Protein AF-A0A942IBP5-F1 (afdb_monomer_lite)

InterPro domains:
  IPR018727 Protein of unknown function DUF2267 [PF10025] (102-218)
  IPR038282 DUF2267 superfamily [G3DSA:1.10.490.110] (88-220)
  IPR046342 CBS domain superfamily [G3DSA:3.10.580.10] (1-79)
  IPR046342 CBS domain superfamily [SSF54631] (1-44)

Secondary structure (DSSP, 8-state):
-PPPPP-B-TT--HHHHHHHHHHHT-SEEEBSSSS-EEEHHHHHHTT-S-HHHHHHHHHHHHHSPPTT--TT-SS------HHHHHHHHHHHHHHHHHHHHHHHHHHHHHH---HHHHHHHHHHHHHHHHHHS-HHHHHHHHHHS-HHHHHHHTTS-S---TT--HHHHHHHHHHHHT--HHHHHHHHHHHHHHHHHHS-HHHHHHHHHHS-HHHHTTS----

pLDDT: mean 87.75, std 12.39, range [36.41, 98.12]

Foldseek 3Di:
DDPDAAAAAPPDDPVVVLCSLLVVLDAWHAHDPRPDIHGLVCCVVVVVDDPVSNVSSVVSNVPDDPPQAPPPRPDRPNPCDPVNVVVVVVVVVVVLVVQVVVLLVLLCVLLVDDSVLSVVLLLLLLLLLLCLFALVLNVLLLVLHRPVSSVSNVPSNPHNDPVRDLQNSLVCSCVVNVDDSVSSNSSLLSSQASSCVSGDVVSLVVSLVSDDPRVVVSHDDDD

Organism: NCBI:txid2831468

Structure (mmCIF, N/CA/C/O backbone):
data_AF-A0A942IBP5-F1
#
_entry.id   AF-A0A942IBP5-F1
#
loop_
_atom_site.group_PDB
_atom_site.id
_atom_site.type_symbol
_atom_site.label_atom_id
_atom_site.label_alt_id
_atom_site.label_comp_id
_atom_site.label_asym_id
_atom_site.label_entity_id
_atom_site.label_seq_id
_atom_site.pdbx_PDB_ins_code
_atom_site.Cartn_x
_atom_site.Cartn_y
_atom_site.Cartn_z
_atom_site.occupancy
_atom_site.B_iso_or_equiv
_atom_site.auth_seq_id
_atom_site.auth_comp_id
_atom_site.auth_asym_id
_atom_site.auth_atom_id
_atom_site.pdbx_PDB_model_num
ATOM 1 N N . MET A 1 1 ? 23.306 8.202 -32.269 1.00 36.41 1 MET A N 1
ATOM 2 C CA . MET A 1 1 ? 22.225 7.950 -33.244 1.00 36.41 1 MET A CA 1
ATOM 3 C C . MET A 1 1 ? 21.617 6.616 -32.861 1.00 36.41 1 MET A C 1
ATOM 5 O O . MET A 1 1 ? 22.388 5.752 -32.470 1.00 36.41 1 MET A O 1
ATOM 9 N N . SER A 1 2 ? 20.292 6.473 -32.820 1.00 47.47 2 SER A N 1
ATOM 10 C CA . SER A 1 2 ? 19.696 5.161 -32.535 1.00 47.47 2 SER A CA 1
ATOM 11 C C . SER A 1 2 ? 19.988 4.249 -33.723 1.00 47.47 2 SER A C 1
ATOM 13 O O . SER A 1 2 ? 19.681 4.640 -34.847 1.00 47.47 2 SER A O 1
ATOM 15 N N . GLU A 1 3 ? 20.629 3.108 -33.484 1.00 62.91 3 GLU A N 1
ATOM 16 C CA . GLU A 1 3 ? 20.816 2.077 -34.508 1.00 62.91 3 GLU A CA 1
ATOM 17 C C . GLU A 1 3 ? 19.454 1.622 -35.045 1.00 62.91 3 GLU A C 1
ATOM 19 O O . GLU A 1 3 ? 18.446 1.641 -34.328 1.00 62.91 3 GLU A O 1
ATOM 24 N N . GLU A 1 4 ? 19.419 1.275 -36.329 1.00 74.69 4 GLU A N 1
ATOM 25 C CA . GLU A 1 4 ? 18.227 0.762 -36.994 1.00 74.69 4 GLU A CA 1
ATOM 26 C C . GLU A 1 4 ? 17.794 -0.548 -36.319 1.00 74.69 4 GLU A C 1
ATOM 28 O O . GLU A 1 4 ? 18.605 -1.443 -36.081 1.00 74.69 4 GLU A O 1
ATOM 33 N N . VAL A 1 5 ? 16.521 -0.637 -35.928 1.00 81.75 5 VAL A N 1
ATOM 34 C CA . VAL A 1 5 ? 16.009 -1.799 -35.193 1.00 81.75 5 VAL A CA 1
ATOM 35 C C . VAL A 1 5 ? 15.803 -2.949 -36.173 1.00 81.75 5 VAL A C 1
ATOM 37 O O . VAL A 1 5 ? 14.966 -2.854 -37.068 1.00 81.75 5 VAL A O 1
ATOM 40 N N . VAL A 1 6 ? 16.521 -4.054 -35.965 1.00 88.44 6 VAL A N 1
ATOM 41 C CA . VAL A 1 6 ? 16.294 -5.308 -36.697 1.00 88.44 6 VAL A CA 1
ATOM 42 C C . VAL A 1 6 ? 14.900 -5.836 -36.350 1.00 88.44 6 VAL A C 1
ATOM 44 O O . VAL A 1 6 ? 14.577 -6.025 -35.177 1.00 88.44 6 VAL A O 1
ATOM 47 N N . THR A 1 7 ? 14.065 -6.046 -37.364 1.00 90.31 7 THR A N 1
ATOM 48 C CA . THR A 1 7 ? 12.678 -6.524 -37.242 1.00 90.31 7 THR A CA 1
ATOM 49 C C . THR A 1 7 ? 12.476 -7.754 -38.124 1.00 90.31 7 THR A C 1
ATOM 51 O O . THR A 1 7 ? 13.261 -7.989 -39.041 1.00 90.31 7 THR A O 1
ATOM 54 N N . SER A 1 8 ? 11.433 -8.537 -37.848 1.00 90.19 8 SER A N 1
ATOM 55 C CA . SER A 1 8 ? 11.006 -9.651 -38.704 1.00 90.19 8 SER A CA 1
ATOM 56 C C . SER A 1 8 ? 9.515 -9.544 -39.024 1.00 90.19 8 SER A C 1
ATOM 58 O O . SER A 1 8 ? 8.756 -8.985 -38.238 1.00 90.19 8 SER A O 1
ATOM 60 N N . GLU A 1 9 ? 9.067 -10.065 -40.161 1.00 88.75 9 GLU A N 1
ATOM 61 C CA . GLU A 1 9 ? 7.638 -10.109 -40.489 1.00 88.75 9 GLU A CA 1
ATOM 62 C C . GLU A 1 9 ? 6.907 -11.138 -39.611 1.00 88.75 9 GLU A C 1
ATOM 64 O O . GLU A 1 9 ? 7.477 -12.157 -39.228 1.00 88.75 9 GLU A O 1
ATOM 69 N N . ILE A 1 10 ? 5.622 -10.917 -39.311 1.00 85.38 10 ILE A N 1
ATOM 70 C CA . ILE A 1 10 ? 4.817 -11.895 -38.542 1.00 85.38 10 ILE A CA 1
ATOM 71 C C . ILE A 1 10 ? 4.731 -13.250 -39.264 1.00 85.38 10 ILE A C 1
ATOM 73 O O . ILE A 1 10 ? 4.604 -14.288 -38.623 1.00 85.38 10 ILE A O 1
ATOM 77 N N . SER A 1 11 ? 4.801 -13.244 -40.596 1.00 86.56 11 SER A N 1
ATOM 78 C CA . SER A 1 11 ? 4.798 -14.453 -41.422 1.00 86.56 11 SER A CA 1
ATOM 79 C C . SER A 1 11 ? 6.168 -15.122 -41.556 1.00 86.56 11 SER A C 1
ATOM 81 O O . SER A 1 11 ? 6.276 -16.083 -42.315 1.00 86.56 11 SER A O 1
ATOM 83 N N . ALA A 1 12 ? 7.212 -14.592 -40.913 1.00 86.94 12 ALA A N 1
ATOM 84 C CA . ALA A 1 12 ? 8.543 -15.172 -40.988 1.00 86.94 12 ALA A CA 1
ATOM 85 C C . ALA A 1 12 ? 8.574 -16.549 -40.323 1.00 86.94 12 ALA A C 1
ATOM 87 O O . ALA A 1 12 ? 7.951 -16.770 -39.281 1.00 86.94 12 ALA A O 1
ATOM 88 N N . ASP A 1 13 ? 9.315 -17.469 -40.930 1.00 89.44 13 ASP A N 1
ATOM 89 C CA . ASP A 1 13 ? 9.568 -18.764 -40.315 1.00 89.44 13 ASP A CA 1
ATOM 90 C C . ASP A 1 13 ? 10.613 -18.650 -39.190 1.00 89.44 13 ASP A C 1
ATOM 92 O O . ASP A 1 13 ? 11.291 -17.632 -39.004 1.00 89.44 13 ASP A O 1
ATOM 96 N N . LEU A 1 14 ? 10.717 -19.712 -38.391 1.00 87.44 14 LEU A N 1
ATOM 97 C CA . LEU A 1 14 ? 11.624 -19.739 -37.249 1.00 87.44 14 LEU A CA 1
ATOM 98 C C . LEU A 1 14 ? 13.102 -19.673 -37.678 1.00 87.44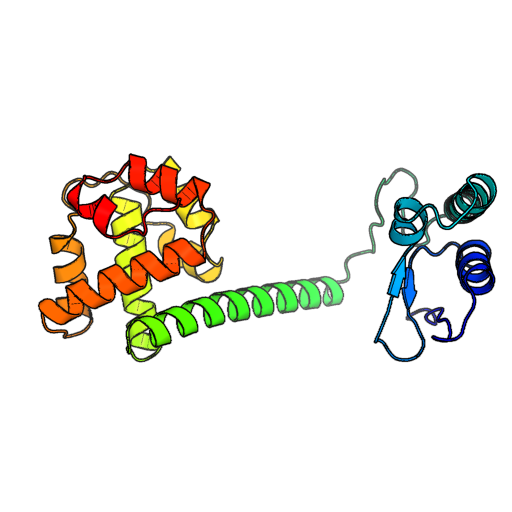 14 LEU A C 1
ATOM 100 O O . LEU A 1 14 ? 13.903 -19.048 -36.983 1.00 87.44 14 LEU A O 1
ATOM 104 N N . ASP A 1 15 ? 13.461 -20.250 -38.827 1.00 89.00 15 ASP A N 1
ATOM 105 C CA . ASP A 1 15 ? 14.837 -20.253 -39.337 1.00 89.00 15 ASP A CA 1
ATOM 106 C C . ASP A 1 15 ? 15.290 -18.845 -39.747 1.00 89.00 15 ASP A C 1
ATOM 108 O O . ASP A 1 15 ? 16.427 -18.452 -39.484 1.00 89.00 15 ASP A O 1
ATOM 112 N N . GLN A 1 16 ? 14.390 -18.040 -40.314 1.00 89.75 16 GLN A N 1
ATOM 113 C CA . GLN A 1 16 ? 14.618 -16.628 -40.622 1.00 89.75 16 GLN A CA 1
ATOM 114 C C . GLN A 1 16 ? 14.873 -15.821 -39.347 1.00 89.75 16 GLN A C 1
ATOM 116 O O . GLN A 1 16 ? 15.812 -15.025 -39.291 1.00 89.75 16 GLN A O 1
ATOM 121 N N . VAL A 1 17 ? 14.084 -16.055 -38.294 1.00 90.25 17 VAL A N 1
ATOM 122 C CA . VAL A 1 17 ? 14.271 -15.392 -36.993 1.00 90.25 17 VAL A CA 1
ATOM 123 C C . VAL A 1 17 ? 15.609 -15.795 -36.362 1.00 90.25 17 VAL A C 1
ATOM 125 O O . VAL A 1 17 ? 16.348 -14.934 -35.881 1.00 90.25 17 VAL A O 1
ATOM 128 N N . VAL A 1 18 ? 15.963 -17.080 -36.407 1.00 90.56 18 VAL A N 1
ATOM 129 C CA . VAL A 1 18 ? 17.262 -17.589 -35.938 1.00 90.56 18 VAL A CA 1
ATOM 130 C C . VAL A 1 18 ? 18.419 -16.978 -36.722 1.00 90.56 18 VAL A C 1
ATOM 132 O O . VAL A 1 18 ? 19.399 -16.541 -36.115 1.00 90.56 18 VAL A O 1
ATOM 135 N N . GLY A 1 19 ? 18.299 -16.902 -38.048 1.00 90.50 19 GLY A N 1
ATOM 136 C CA . GLY A 1 19 ? 19.298 -16.292 -38.919 1.00 90.50 19 GLY A CA 1
ATOM 137 C C . GLY A 1 19 ? 19.563 -14.836 -38.545 1.00 90.50 19 GLY A C 1
ATOM 138 O O . GLY A 1 19 ? 20.719 -14.441 -38.403 1.00 90.50 19 GLY A O 1
ATOM 139 N N . LEU A 1 20 ? 18.510 -14.061 -38.265 1.00 91.38 20 LEU A N 1
ATOM 140 C CA . LEU A 1 20 ? 18.639 -12.688 -37.768 1.00 91.38 20 LEU A CA 1
ATOM 141 C C . LEU A 1 20 ? 19.344 -12.625 -36.401 1.00 91.38 20 LEU A C 1
ATOM 143 O O . LEU A 1 20 ? 20.194 -11.758 -36.193 1.00 91.38 20 LEU A O 1
ATOM 147 N N . MET A 1 21 ? 19.039 -13.544 -35.474 1.00 90.88 21 MET A N 1
ATOM 148 C CA . MET A 1 21 ? 19.709 -13.604 -34.164 1.00 90.88 21 MET A CA 1
ATOM 149 C C . MET A 1 21 ? 21.204 -13.915 -34.287 1.00 90.88 21 MET A C 1
ATOM 151 O O . MET A 1 21 ? 22.006 -13.316 -33.571 1.00 90.88 21 MET A O 1
ATOM 155 N N . GLN A 1 22 ? 21.578 -14.821 -35.192 1.00 88.38 22 GLN A N 1
ATOM 156 C CA . GLN A 1 22 ? 22.971 -15.190 -35.447 1.00 88.38 22 GLN A CA 1
ATOM 157 C C . GLN A 1 22 ? 23.725 -14.076 -36.177 1.00 88.38 22 GLN A C 1
ATOM 159 O O . GLN A 1 22 ? 24.801 -13.681 -35.746 1.00 88.38 22 GLN A O 1
ATOM 164 N N . GLN A 1 23 ? 23.148 -13.528 -37.247 1.00 88.25 23 GLN A N 1
ATOM 165 C CA . GLN A 1 23 ? 23.795 -12.510 -38.074 1.00 88.25 23 GLN A CA 1
ATOM 166 C C . GLN A 1 23 ? 24.042 -11.205 -37.310 1.00 88.25 23 GLN A C 1
ATOM 168 O O . GLN A 1 23 ? 25.071 -10.561 -37.507 1.00 88.25 23 GLN A O 1
ATOM 173 N N . HIS A 1 24 ? 23.100 -10.805 -36.453 1.00 85.81 24 HIS A N 1
ATOM 174 C CA . HIS A 1 24 ? 23.168 -9.532 -35.736 1.00 85.81 24 HIS A CA 1
ATOM 175 C C . HIS A 1 24 ? 23.568 -9.674 -34.261 1.00 85.81 24 HIS A C 1
ATOM 177 O O . HIS A 1 24 ? 23.689 -8.662 -33.573 1.00 85.81 24 HIS A O 1
ATOM 183 N N . GLY A 1 25 ? 23.754 -10.896 -33.748 1.00 83.88 25 GLY A N 1
ATOM 184 C CA . GLY A 1 25 ? 24.099 -11.129 -32.341 1.00 83.88 25 GLY A CA 1
ATOM 185 C C . GLY A 1 25 ? 23.029 -10.628 -31.360 1.00 83.88 25 GLY A C 1
ATOM 186 O O . GLY A 1 25 ? 23.345 -10.165 -30.264 1.00 83.88 25 GLY A O 1
ATOM 187 N N . ILE A 1 26 ? 21.750 -10.682 -31.744 1.00 86.25 26 ILE A N 1
ATOM 188 C CA . ILE A 1 26 ? 20.622 -10.142 -30.968 1.00 86.25 26 ILE A CA 1
ATOM 189 C C . ILE A 1 26 ? 19.793 -11.248 -30.307 1.00 86.25 26 ILE A C 1
ATOM 191 O O . ILE A 1 26 ? 19.713 -12.370 -30.793 1.00 86.25 26 ILE A O 1
ATOM 195 N N . ARG A 1 27 ? 19.148 -10.919 -29.179 1.00 88.19 27 ARG A N 1
ATOM 196 C CA . ARG A 1 27 ? 18.291 -11.846 -28.403 1.00 88.19 27 ARG A CA 1
ATOM 197 C C . ARG A 1 27 ? 16.797 -11.584 -28.526 1.00 88.19 27 ARG A C 1
ATOM 199 O O . ARG A 1 27 ? 16.007 -12.316 -27.942 1.00 88.19 27 ARG A O 1
ATOM 206 N N . ARG A 1 28 ? 16.416 -10.478 -29.159 1.00 90.06 28 ARG A N 1
ATOM 207 C CA . ARG A 1 28 ? 15.053 -9.946 -29.148 1.00 90.06 28 ARG A CA 1
ATOM 208 C C . ARG A 1 28 ? 14.753 -9.359 -30.512 1.00 90.06 28 ARG A C 1
ATOM 210 O O . ARG A 1 28 ? 15.394 -8.382 -30.889 1.00 90.06 28 ARG A O 1
ATOM 217 N N . ILE A 1 29 ? 13.796 -9.953 -31.214 1.00 91.19 29 ILE A N 1
ATOM 218 C CA . ILE A 1 29 ? 13.389 -9.515 -32.547 1.00 91.19 29 ILE A CA 1
ATOM 219 C C . ILE A 1 29 ? 11.923 -9.079 -32.477 1.00 91.19 29 ILE A C 1
ATOM 221 O O . ILE A 1 29 ? 11.043 -9.924 -32.286 1.00 91.19 29 ILE A O 1
ATOM 225 N N . PRO A 1 30 ? 11.636 -7.768 -32.559 1.00 90.75 30 PRO A N 1
ATOM 226 C CA . PRO A 1 30 ? 10.271 -7.290 -32.716 1.00 90.75 30 PRO A CA 1
ATOM 227 C C . PRO A 1 30 ? 9.700 -7.730 -34.065 1.00 90.75 30 PRO A C 1
ATOM 229 O O . PRO A 1 30 ? 10.383 -7.667 -35.091 1.00 90.75 30 PRO A O 1
ATOM 232 N N . LEU A 1 31 ? 8.430 -8.130 -34.061 1.00 88.88 31 LEU A N 1
ATOM 233 C CA . LEU A 1 31 ? 7.705 -8.418 -35.293 1.00 88.88 31 LEU A CA 1
ATOM 234 C C . LEU A 1 31 ? 7.158 -7.122 -35.923 1.00 88.88 31 LEU A C 1
ATOM 236 O O . LEU A 1 31 ? 6.915 -6.132 -35.226 1.00 88.88 31 LEU A O 1
ATOM 240 N N . SER A 1 32 ? 7.004 -7.102 -37.248 1.00 78.81 32 SER A N 1
ATOM 241 C CA . SER A 1 32 ? 6.568 -5.953 -38.050 1.00 78.81 32 SER A CA 1
ATOM 242 C C . SER A 1 32 ? 5.202 -5.435 -37.574 1.00 78.81 32 SER A C 1
ATOM 244 O O . SER A 1 32 ? 4.184 -6.119 -37.704 1.00 78.81 32 SER A O 1
ATOM 246 N N . ARG A 1 33 ? 5.190 -4.190 -37.066 1.00 65.19 33 ARG A N 1
ATOM 247 C CA . ARG A 1 33 ? 4.176 -3.583 -36.169 1.00 65.19 33 ARG A CA 1
ATOM 248 C C . ARG A 1 33 ? 4.250 -4.204 -34.765 1.00 65.19 33 ARG A C 1
ATOM 250 O O . ARG A 1 33 ? 4.149 -5.416 -34.661 1.00 65.19 33 ARG A O 1
ATOM 257 N N . PRO A 1 34 ? 4.412 -3.416 -33.680 1.00 56.75 34 PRO A N 1
ATOM 258 C CA . PRO A 1 34 ? 4.773 -3.921 -32.350 1.00 56.75 34 PRO A CA 1
ATOM 259 C C . PRO A 1 34 ? 3.598 -4.640 -31.670 1.00 56.75 34 PRO A C 1
ATOM 261 O O . PRO A 1 34 ? 3.012 -4.141 -30.714 1.00 56.75 34 PRO A O 1
ATOM 264 N N . VAL A 1 35 ? 3.237 -5.806 -32.193 1.00 63.47 35 VAL A N 1
ATOM 265 C CA . VAL A 1 35 ? 2.187 -6.684 -31.671 1.00 63.47 35 VAL A CA 1
ATOM 266 C C . VAL A 1 35 ? 2.773 -8.002 -31.151 1.00 63.47 35 VAL A C 1
ATOM 268 O O . VAL A 1 35 ? 2.043 -8.793 -30.567 1.00 63.47 35 VAL A O 1
ATOM 271 N N . GLY A 1 36 ? 4.086 -8.225 -31.307 1.00 78.50 36 GLY A N 1
ATOM 272 C CA . GLY A 1 36 ? 4.779 -9.421 -30.828 1.00 78.50 36 GLY A CA 1
ATOM 273 C C . GLY A 1 36 ? 6.299 -9.253 -30.756 1.00 78.50 36 GLY A C 1
ATOM 274 O O . GLY A 1 36 ? 6.884 -8.397 -31.426 1.00 78.50 36 GLY A O 1
ATOM 275 N N . LEU A 1 37 ? 6.928 -10.072 -29.914 1.00 89.69 37 LEU A N 1
ATOM 276 C CA . LEU A 1 37 ? 8.370 -10.129 -29.695 1.00 89.69 37 LEU A CA 1
ATOM 277 C C . LEU A 1 37 ? 8.781 -11.598 -29.646 1.00 89.69 37 LEU A C 1
ATOM 279 O O . LEU A 1 37 ? 8.200 -12.345 -28.867 1.00 89.69 37 LEU A O 1
ATOM 283 N N . VAL A 1 38 ? 9.788 -11.987 -30.426 1.00 88.88 38 VAL A N 1
ATOM 284 C CA . VAL A 1 38 ? 10.435 -13.294 -30.258 1.00 88.88 38 VAL A CA 1
ATOM 285 C C . VAL A 1 38 ? 11.716 -13.092 -29.468 1.00 88.88 38 VAL A C 1
ATOM 287 O O . VAL A 1 38 ? 12.566 -12.275 -29.855 1.00 88.88 38 VAL A O 1
ATOM 290 N N . THR A 1 39 ? 11.860 -13.810 -28.355 1.00 90.44 39 THR A N 1
ATOM 291 C CA . THR A 1 39 ? 13.088 -13.789 -27.564 1.00 90.44 39 THR A CA 1
ATOM 292 C C . THR A 1 39 ? 13.826 -15.113 -27.645 1.00 90.44 39 THR A C 1
ATOM 294 O O . THR A 1 39 ? 13.229 -16.172 -27.789 1.00 90.44 39 THR A O 1
ATOM 297 N N . PHE A 1 40 ? 15.151 -15.053 -27.536 1.00 89.75 40 PHE A N 1
ATOM 298 C CA . PHE A 1 40 ? 15.974 -16.255 -27.422 1.00 89.75 40 PHE A CA 1
ATOM 299 C C . PHE A 1 40 ? 15.538 -17.135 -26.240 1.00 89.75 40 PHE A C 1
ATOM 301 O O . PHE A 1 40 ? 15.556 -18.355 -26.359 1.00 89.75 40 PHE A O 1
ATOM 308 N N . ASP A 1 41 ? 15.120 -16.521 -25.128 1.00 87.81 41 ASP A N 1
ATOM 309 C CA . ASP A 1 41 ? 14.682 -17.245 -23.933 1.00 87.81 41 ASP A CA 1
ATOM 310 C C . ASP A 1 41 ? 13.423 -18.082 -24.227 1.00 87.81 41 ASP A C 1
ATOM 312 O O . ASP A 1 41 ? 13.366 -19.241 -23.821 1.00 87.81 41 ASP A O 1
ATOM 316 N N . ASP A 1 42 ? 12.479 -17.555 -25.018 1.00 85.50 42 ASP A N 1
ATOM 317 C CA . ASP A 1 42 ? 11.296 -18.307 -25.467 1.00 85.50 42 ASP A CA 1
ATOM 318 C C . ASP A 1 42 ? 11.703 -19.528 -26.309 1.00 85.50 42 ASP A C 1
ATOM 320 O O . ASP A 1 42 ? 11.216 -20.633 -26.091 1.00 85.50 42 ASP A O 1
ATOM 324 N N . LEU A 1 43 ? 12.671 -19.363 -27.221 1.00 87.19 43 LEU A N 1
ATOM 325 C CA . LEU A 1 43 ? 13.159 -20.452 -28.082 1.00 87.19 43 LEU A CA 1
ATOM 326 C C . LEU A 1 43 ? 13.884 -21.557 -27.298 1.00 87.19 43 LEU A C 1
ATOM 328 O O . LEU A 1 43 ? 13.843 -22.726 -27.683 1.00 87.19 43 LEU A O 1
ATOM 332 N N . VAL A 1 44 ? 14.546 -21.194 -26.196 1.00 86.88 44 VAL A N 1
ATOM 333 C CA . VAL A 1 44 ? 15.181 -22.150 -25.278 1.00 86.88 44 VAL A CA 1
ATOM 334 C C . VAL A 1 44 ? 14.128 -22.907 -24.472 1.00 86.88 44 VAL A C 1
ATOM 336 O O . VAL A 1 44 ? 14.222 -24.127 -24.348 1.00 86.88 44 VAL A O 1
ATOM 339 N N . VAL A 1 45 ? 13.138 -22.199 -23.923 1.00 85.06 45 VAL A N 1
ATOM 340 C CA . VAL A 1 45 ? 12.087 -22.791 -23.081 1.00 85.06 45 VAL A CA 1
ATOM 341 C C . VAL A 1 45 ? 11.195 -23.727 -23.891 1.00 85.06 45 VAL A C 1
ATOM 343 O O . VAL A 1 45 ? 10.946 -24.853 -23.461 1.00 85.06 45 VAL A O 1
ATOM 346 N N . ASP A 1 46 ? 10.794 -23.312 -25.091 1.00 82.00 46 ASP A N 1
ATOM 347 C CA . ASP A 1 46 ? 9.905 -24.095 -25.952 1.00 82.00 46 ASP A CA 1
ATOM 348 C C . ASP A 1 46 ? 10.597 -25.312 -26.587 1.00 82.00 46 ASP A C 1
ATOM 350 O O . ASP A 1 46 ? 9.939 -26.124 -27.238 1.00 82.00 46 ASP A O 1
ATOM 354 N N . SER A 1 47 ? 11.920 -25.465 -26.409 1.00 78.50 47 SER A N 1
ATOM 355 C CA . SER A 1 47 ? 12.731 -26.521 -27.043 1.00 78.50 47 SER A CA 1
ATOM 356 C C . SER A 1 47 ? 12.521 -26.601 -28.563 1.00 78.50 47 SER A C 1
ATOM 358 O O . SER A 1 47 ? 12.660 -27.661 -29.173 1.00 78.50 47 SER A O 1
ATOM 360 N N . SER A 1 48 ? 12.170 -25.469 -29.179 1.00 78.50 48 SER A N 1
ATOM 361 C CA . SER A 1 48 ? 11.798 -25.362 -30.592 1.00 78.50 48 SER A CA 1
ATOM 362 C C . SER A 1 48 ? 13.005 -25.438 -31.529 1.00 78.50 48 SER A C 1
ATOM 364 O O . SER A 1 48 ? 12.841 -25.589 -32.738 1.00 78.50 48 SER A O 1
ATOM 366 N N . LEU A 1 49 ? 14.220 -25.371 -30.974 1.00 85.50 49 LEU A N 1
ATOM 367 C CA . LEU A 1 49 ? 15.486 -25.387 -31.696 1.00 85.50 49 LEU A CA 1
ATOM 368 C C . LEU A 1 49 ? 16.431 -26.478 -31.195 1.00 85.50 49 LEU A C 1
ATOM 370 O O . LEU A 1 49 ? 16.434 -26.856 -30.023 1.00 85.50 49 LEU A O 1
ATOM 374 N N . SER A 1 50 ? 17.309 -26.934 -32.089 1.00 88.00 50 SER A N 1
ATOM 375 C CA . SER A 1 50 ? 18.394 -27.844 -31.723 1.00 88.00 50 SER A CA 1
ATOM 376 C C . SER A 1 50 ? 19.430 -27.152 -30.825 1.00 88.00 50 SER A C 1
ATOM 378 O O . SER A 1 50 ? 19.682 -25.949 -30.943 1.00 88.00 50 SER A O 1
ATOM 380 N N . LEU A 1 51 ? 20.108 -27.927 -29.971 1.00 85.62 51 LEU A N 1
ATOM 381 C CA . LEU A 1 51 ? 21.210 -27.420 -29.141 1.00 85.62 51 LEU A CA 1
ATOM 382 C C . LEU A 1 51 ? 22.341 -26.800 -29.974 1.00 85.62 51 LEU A C 1
ATOM 384 O O . LEU A 1 51 ? 22.983 -25.848 -29.534 1.00 85.62 51 LEU A O 1
ATOM 388 N N . GLU A 1 52 ? 22.584 -27.320 -31.177 1.00 88.56 52 GLU A N 1
ATOM 389 C CA . GLU A 1 52 ? 23.585 -26.776 -32.093 1.00 88.56 52 GLU A CA 1
ATOM 390 C C . GLU A 1 52 ? 23.191 -25.383 -32.597 1.00 88.56 52 GLU A C 1
ATOM 392 O O . GLU A 1 52 ? 24.017 -24.467 -32.581 1.00 88.56 52 GLU A O 1
ATOM 397 N N . THR A 1 53 ? 21.918 -25.198 -32.950 1.00 86.25 53 THR A N 1
ATOM 398 C CA . THR A 1 53 ? 21.359 -23.909 -33.373 1.00 86.25 53 THR A CA 1
ATOM 399 C C . THR A 1 53 ? 21.430 -22.874 -32.247 1.00 86.25 53 THR A C 1
ATOM 401 O O . THR A 1 53 ? 21.886 -21.749 -32.465 1.00 86.25 53 THR A O 1
ATOM 404 N N . LEU A 1 54 ? 21.048 -23.265 -31.024 1.00 87.06 54 LEU A N 1
ATOM 405 C CA . LEU A 1 54 ? 21.129 -22.408 -29.836 1.00 87.06 54 LEU A CA 1
ATOM 406 C C . LEU A 1 54 ? 22.574 -21.999 -29.529 1.00 87.06 54 LEU A C 1
ATOM 408 O O . LEU A 1 54 ? 22.845 -20.829 -29.253 1.00 87.06 54 LEU A O 1
ATOM 412 N N . ARG A 1 55 ? 23.518 -22.944 -29.630 1.00 87.88 55 ARG A N 1
ATOM 413 C CA . ARG A 1 55 ? 24.950 -22.668 -29.470 1.00 87.88 55 ARG A CA 1
ATOM 414 C C . ARG A 1 55 ? 25.433 -21.651 -30.501 1.00 87.88 55 ARG A C 1
ATOM 416 O O . ARG A 1 55 ? 26.126 -20.718 -30.116 1.00 87.88 55 ARG A O 1
ATOM 423 N N . GLY A 1 56 ? 25.036 -21.790 -31.768 1.00 85.88 56 GLY A N 1
ATOM 424 C CA . GLY A 1 56 ? 25.388 -20.836 -32.825 1.00 85.88 56 GLY A CA 1
ATOM 425 C C . GLY A 1 56 ? 24.945 -19.404 -32.509 1.00 85.88 56 GLY A C 1
ATOM 426 O O . GLY A 1 56 ? 25.727 -18.470 -32.664 1.00 85.88 56 GLY A O 1
ATOM 427 N N . ILE A 1 57 ? 23.729 -19.235 -31.975 1.00 85.12 57 ILE A N 1
ATOM 428 C CA . ILE A 1 57 ? 23.218 -17.926 -31.538 1.00 85.12 57 ILE A CA 1
ATOM 429 C C . ILE A 1 57 ? 24.066 -17.353 -30.390 1.00 85.12 57 ILE A C 1
ATOM 431 O O . ILE A 1 57 ? 24.444 -16.184 -30.421 1.00 85.12 57 ILE A O 1
ATOM 435 N N . VAL A 1 58 ? 24.380 -18.158 -29.371 1.00 85.62 58 VAL A N 1
ATOM 436 C CA . VAL A 1 58 ? 25.171 -17.703 -28.213 1.00 85.62 58 VAL A CA 1
ATOM 437 C C . VAL A 1 58 ? 26.606 -17.363 -28.612 1.00 85.62 58 VAL A C 1
ATOM 439 O O . VAL A 1 58 ? 27.136 -16.357 -28.150 1.00 85.62 58 VAL A O 1
ATOM 442 N N . THR A 1 59 ? 27.230 -18.155 -29.483 1.00 84.12 59 THR A N 1
ATOM 443 C CA . THR A 1 59 ? 28.579 -17.880 -29.987 1.00 84.12 59 THR A CA 1
ATOM 444 C C . THR A 1 59 ? 28.628 -16.532 -30.704 1.00 84.12 59 THR A C 1
ATOM 446 O O . THR A 1 59 ? 29.442 -15.693 -30.327 1.00 84.12 59 THR A O 1
ATOM 449 N N . ALA A 1 60 ? 27.694 -16.263 -31.623 1.00 81.94 60 ALA A N 1
ATOM 450 C CA . ALA A 1 60 ? 27.623 -14.977 -32.322 1.00 81.94 60 ALA A CA 1
ATOM 451 C C . ALA A 1 60 ? 27.453 -13.777 -31.366 1.00 81.94 60 ALA A C 1
ATOM 453 O O . ALA A 1 60 ? 27.977 -12.693 -31.610 1.00 81.94 60 ALA A O 1
ATOM 454 N N . GLN A 1 61 ? 26.760 -13.968 -30.239 1.00 78.88 61 GLN A N 1
ATOM 455 C CA . GLN A 1 61 ? 26.601 -12.936 -29.206 1.00 78.88 61 GLN A CA 1
ATOM 456 C C . GLN A 1 61 ? 27.869 -12.687 -28.383 1.00 78.88 61 GLN A C 1
ATOM 458 O O . GLN A 1 61 ? 28.033 -11.598 -27.836 1.00 78.88 61 GLN A O 1
ATOM 463 N N . LEU A 1 62 ? 28.720 -13.701 -28.224 1.00 77.00 62 LEU A N 1
ATOM 464 C CA . LEU A 1 62 ? 29.956 -13.610 -27.445 1.00 77.00 62 LEU A CA 1
ATOM 465 C C . LEU A 1 62 ? 31.139 -13.117 -28.285 1.00 77.00 62 LEU A C 1
ATOM 467 O O . LEU A 1 62 ? 32.088 -12.578 -27.721 1.00 77.00 62 LEU A O 1
ATOM 471 N N . GLU A 1 63 ? 31.082 -13.291 -29.606 1.00 71.25 63 GLU A N 1
ATOM 472 C CA . GLU A 1 63 ? 32.114 -12.832 -30.545 1.00 71.25 63 GLU A CA 1
ATOM 473 C C . GLU A 1 63 ? 32.110 -11.310 -30.747 1.00 71.25 63 GLU A C 1
ATOM 475 O O . GLU A 1 63 ? 33.140 -10.733 -31.095 1.00 71.25 63 GLU A O 1
ATOM 480 N N . VAL A 1 64 ? 30.984 -10.641 -30.489 1.00 63.34 64 VAL A N 1
ATOM 481 C CA . VAL A 1 64 ? 30.873 -9.183 -30.597 1.00 63.34 64 VAL A CA 1
ATOM 482 C C . VAL A 1 64 ? 31.134 -8.535 -29.237 1.00 63.34 64 VAL A C 1
ATOM 484 O O . VAL A 1 64 ? 30.377 -8.726 -28.283 1.00 63.34 64 VAL A O 1
ATOM 487 N N . GLU A 1 65 ? 32.187 -7.716 -29.139 1.00 59.22 65 GLU A N 1
ATOM 488 C CA . GLU A 1 65 ? 32.383 -6.849 -27.975 1.00 59.22 65 GLU A CA 1
ATOM 489 C C . GLU A 1 65 ? 31.155 -5.947 -27.803 1.00 59.22 65 GLU A C 1
ATOM 491 O O . GLU A 1 65 ? 30.801 -5.170 -28.690 1.00 59.22 65 GLU A O 1
ATOM 496 N N . ALA A 1 66 ? 30.481 -6.050 -26.653 1.00 60.47 66 ALA A N 1
ATOM 497 C CA . ALA A 1 66 ? 29.311 -5.230 -26.373 1.00 60.47 66 ALA A CA 1
ATOM 498 C C . ALA A 1 66 ? 29.705 -3.735 -26.455 1.00 60.47 66 ALA A C 1
ATOM 500 O O . ALA A 1 66 ? 30.479 -3.287 -25.605 1.00 60.47 66 ALA A O 1
ATOM 501 N N . PRO A 1 67 ? 29.143 -2.931 -27.388 1.00 58.03 67 PRO A N 1
ATOM 502 C CA . PRO A 1 67 ? 29.674 -1.602 -27.744 1.00 58.03 67 PRO A CA 1
ATOM 503 C C . PRO A 1 67 ? 29.723 -0.582 -26.593 1.00 58.03 67 PRO A C 1
ATOM 505 O O . PRO A 1 67 ? 30.341 0.472 -26.698 1.00 58.03 67 PRO A O 1
ATOM 508 N N . HIS A 1 68 ? 29.045 -0.883 -25.483 1.00 58.00 68 HIS A N 1
ATOM 509 C CA . HIS A 1 68 ? 28.889 -0.018 -24.314 1.00 58.00 68 HIS A CA 1
ATOM 510 C C . HIS A 1 68 ? 29.385 -0.674 -23.013 1.00 58.00 68 HIS A C 1
ATOM 512 O O . HIS A 1 68 ? 29.009 -0.244 -21.918 1.00 58.00 68 HIS A O 1
ATOM 518 N N . LYS A 1 69 ? 30.177 -1.748 -23.108 1.00 59.22 69 LYS A N 1
ATOM 519 C CA . LYS A 1 69 ? 30.720 -2.484 -21.963 1.00 59.22 69 LYS A CA 1
ATOM 520 C C . LYS A 1 69 ? 32.231 -2.239 -21.886 1.00 59.22 69 LYS A C 1
ATOM 522 O O . LYS A 1 69 ? 32.966 -2.791 -22.697 1.00 59.22 69 LYS A O 1
ATOM 527 N N . PRO A 1 70 ? 32.714 -1.421 -20.935 1.00 58.81 70 PRO A N 1
ATOM 528 C CA . PRO A 1 70 ? 34.149 -1.272 -20.719 1.00 58.81 70 PRO A CA 1
ATOM 529 C C . PRO A 1 70 ? 34.790 -2.628 -20.413 1.00 58.81 70 PRO A C 1
ATOM 531 O O . PRO A 1 70 ? 34.179 -3.460 -19.731 1.00 58.81 70 PRO A O 1
ATOM 534 N N . ALA A 1 71 ? 36.031 -2.831 -20.858 1.00 62.81 71 ALA A N 1
ATOM 535 C CA . ALA A 1 71 ? 36.808 -4.014 -20.503 1.00 62.81 71 ALA A CA 1
ATOM 536 C C . ALA A 1 71 ? 36.847 -4.190 -18.970 1.00 62.81 71 ALA A C 1
ATOM 538 O O . ALA A 1 71 ? 37.162 -3.253 -18.236 1.00 62.81 71 ALA A O 1
ATOM 539 N N . GLY A 1 72 ? 36.484 -5.382 -18.485 1.00 67.19 72 GLY A N 1
ATOM 540 C CA . GLY A 1 72 ? 36.439 -5.714 -17.053 1.00 67.19 72 GLY A CA 1
ATOM 541 C C . GLY A 1 72 ? 35.114 -5.430 -16.330 1.00 67.19 72 GLY A C 1
ATOM 542 O O . GLY A 1 72 ? 34.943 -5.881 -15.200 1.00 67.19 72 GLY A O 1
ATOM 543 N N . MET A 1 73 ? 34.145 -4.755 -16.955 1.00 61.88 73 MET A N 1
ATOM 544 C CA . MET A 1 73 ? 32.792 -4.619 -16.394 1.00 61.88 73 MET A CA 1
ATOM 545 C C . MET A 1 73 ? 31.928 -5.820 -16.772 1.00 61.88 73 MET A C 1
ATOM 547 O O . MET A 1 73 ? 32.098 -6.380 -17.846 1.00 61.88 73 MET A O 1
ATOM 551 N N . LEU A 1 74 ? 30.970 -6.219 -15.927 1.00 64.19 74 LEU A N 1
ATOM 552 C CA . LEU A 1 74 ? 30.024 -7.309 -16.238 1.00 64.19 74 LEU A CA 1
ATOM 553 C C . LEU A 1 74 ? 28.761 -6.820 -16.962 1.00 64.19 74 LEU A C 1
ATOM 555 O O . LEU A 1 74 ? 28.119 -7.601 -17.663 1.00 64.19 74 LEU A O 1
ATOM 559 N N . HIS A 1 75 ? 28.451 -5.529 -16.859 1.00 52.78 75 HIS A N 1
ATOM 560 C CA . HIS A 1 75 ? 27.257 -4.900 -17.416 1.00 52.78 75 HIS A CA 1
ATOM 561 C C . HIS A 1 75 ? 27.618 -3.659 -18.250 1.00 52.78 75 HIS A C 1
ATOM 563 O O . HIS A 1 75 ? 28.641 -3.025 -17.982 1.00 52.78 75 HIS A O 1
ATOM 569 N N . PRO A 1 76 ? 26.801 -3.294 -19.257 1.00 56.41 76 PRO A N 1
ATOM 570 C CA . PRO A 1 76 ? 26.996 -2.060 -20.005 1.00 56.41 76 PRO A CA 1
ATOM 571 C C . PRO A 1 76 ? 26.915 -0.855 -19.067 1.00 56.41 76 PRO A C 1
ATOM 573 O O . PRO A 1 76 ? 25.891 -0.632 -18.420 1.00 56.41 76 PRO A O 1
ATOM 576 N N . SER A 1 77 ? 27.974 -0.053 -19.013 1.00 55.19 77 SER A N 1
ATOM 577 C CA . SER A 1 77 ? 27.938 1.261 -18.381 1.00 55.19 77 SER A CA 1
ATOM 578 C C . SER A 1 77 ? 27.781 2.288 -19.494 1.00 55.19 77 SER A C 1
ATOM 580 O O . SER A 1 77 ? 28.736 2.961 -19.885 1.00 55.19 77 SER A O 1
ATOM 582 N N . ALA A 1 78 ? 26.578 2.388 -20.062 1.00 55.94 78 ALA A N 1
ATOM 583 C CA . ALA A 1 78 ? 26.276 3.530 -20.912 1.00 55.94 78 ALA A CA 1
ATOM 584 C C . ALA A 1 78 ? 26.531 4.782 -20.064 1.00 55.94 78 ALA A C 1
ATOM 586 O O . ALA A 1 78 ? 25.914 4.926 -19.007 1.00 55.94 78 ALA A O 1
ATOM 587 N N . GLY A 1 79 ? 27.466 5.644 -20.481 1.00 53.59 79 GLY A N 1
ATOM 588 C CA . GLY A 1 79 ? 27.736 6.900 -19.790 1.00 53.59 79 GLY A CA 1
ATOM 589 C C . GLY A 1 79 ? 26.408 7.616 -19.582 1.00 53.59 79 GLY A C 1
ATOM 590 O O . GLY A 1 79 ? 25.774 8.037 -20.550 1.00 53.59 79 GLY A O 1
ATOM 591 N N . MET A 1 80 ? 25.918 7.649 -18.339 1.00 57.84 80 MET A N 1
ATOM 592 C CA . MET A 1 80 ? 24.598 8.187 -18.042 1.00 57.84 80 MET A CA 1
ATOM 593 C C . MET A 1 80 ? 24.650 9.685 -18.298 1.00 57.84 80 MET A C 1
ATOM 595 O O . MET A 1 80 ? 25.040 10.465 -17.433 1.00 57.84 80 MET A O 1
ATOM 599 N N . THR A 1 81 ? 24.266 10.099 -19.502 1.00 70.62 81 THR A N 1
ATOM 600 C CA . THR A 1 81 ? 24.113 11.517 -19.804 1.00 70.62 81 THR A CA 1
ATOM 601 C C . THR A 1 81 ? 23.092 12.104 -18.833 1.00 70.62 81 THR A C 1
ATOM 603 O O . THR A 1 81 ? 22.130 11.430 -18.438 1.00 70.62 81 THR A O 1
ATOM 606 N N . ALA A 1 82 ? 23.265 13.374 -18.459 1.00 71.19 82 ALA A N 1
ATOM 607 C CA . ALA A 1 82 ? 22.302 14.073 -17.608 1.00 71.19 82 ALA A CA 1
ATOM 608 C C . ALA A 1 82 ? 20.867 13.932 -18.157 1.00 71.19 82 ALA A C 1
ATOM 610 O O . ALA A 1 82 ? 19.931 13.679 -17.405 1.00 71.19 82 ALA A O 1
ATOM 611 N N . GLN A 1 83 ? 20.710 13.959 -19.486 1.00 75.50 83 GLN A N 1
ATOM 612 C CA . GLN A 1 83 ? 19.431 13.765 -20.167 1.00 75.50 83 GLN A CA 1
ATOM 613 C C . GLN A 1 83 ? 18.832 12.359 -19.963 1.00 75.50 83 GLN A C 1
ATOM 615 O O . GLN A 1 83 ? 17.625 12.236 -19.743 1.00 75.50 83 GLN A O 1
ATOM 620 N N . SER A 1 84 ? 19.648 11.299 -20.008 1.00 77.69 84 SER A N 1
ATOM 621 C CA . SER A 1 84 ? 19.200 9.924 -19.743 1.00 77.69 84 SER A CA 1
ATOM 622 C C . SER A 1 84 ? 18.736 9.758 -18.292 1.00 77.69 84 SER A C 1
ATOM 624 O O . SER A 1 84 ? 17.655 9.215 -18.041 1.00 77.69 84 SER A O 1
ATOM 626 N N . ARG A 1 85 ? 19.491 10.322 -17.338 1.00 77.69 85 ARG A N 1
ATOM 627 C CA . ARG A 1 85 ? 19.127 10.330 -15.913 1.00 77.69 85 ARG A CA 1
ATOM 628 C C . ARG A 1 85 ? 17.804 11.059 -15.676 1.00 77.69 85 ARG A C 1
ATOM 630 O O . ARG A 1 85 ? 16.926 10.508 -15.017 1.00 77.69 85 ARG A O 1
ATOM 637 N N . THR A 1 86 ? 17.610 12.233 -16.278 1.00 79.94 86 THR A N 1
ATOM 638 C CA . THR A 1 86 ? 16.346 12.982 -16.189 1.00 79.94 86 THR A CA 1
ATOM 639 C C . THR A 1 86 ? 15.165 12.171 -16.724 1.00 79.94 86 THR A C 1
ATOM 641 O O . THR A 1 86 ? 14.134 12.079 -16.063 1.00 79.94 86 THR A O 1
ATOM 644 N N . ARG A 1 87 ? 15.303 11.506 -17.881 1.00 84.50 87 ARG A N 1
ATOM 645 C CA . ARG A 1 87 ? 14.236 10.645 -18.429 1.00 84.50 87 ARG A CA 1
ATOM 646 C C . ARG A 1 87 ? 13.938 9.439 -17.539 1.00 84.50 87 ARG A C 1
ATOM 648 O O . ARG A 1 87 ? 12.785 9.024 -17.439 1.00 84.50 87 ARG A O 1
ATOM 655 N N . ALA A 1 88 ? 14.954 8.841 -16.919 1.00 83.25 88 ALA A N 1
ATOM 656 C CA . ALA A 1 88 ? 14.759 7.749 -15.968 1.00 83.25 88 ALA A CA 1
ATOM 657 C C . ALA A 1 88 ? 13.975 8.218 -14.731 1.00 83.25 88 ALA A C 1
ATOM 659 O O . ALA A 1 88 ? 12.991 7.575 -14.371 1.00 83.25 88 ALA A O 1
ATOM 660 N N . LEU A 1 89 ? 14.340 9.371 -14.159 1.00 84.31 89 LEU A N 1
ATOM 661 C CA . LEU A 1 89 ? 13.636 9.977 -13.025 1.00 84.31 89 LEU A CA 1
ATOM 662 C C . LEU A 1 89 ? 12.183 10.328 -13.367 1.00 84.31 89 LEU A C 1
ATOM 664 O O . LEU A 1 89 ? 11.284 9.985 -12.607 1.00 84.31 89 LEU A O 1
ATOM 668 N N . MET A 1 90 ? 11.931 10.926 -14.536 1.00 88.19 90 MET A N 1
ATOM 669 C CA . MET A 1 90 ? 10.569 11.239 -14.993 1.00 88.19 90 MET A CA 1
ATOM 670 C C . MET A 1 90 ? 9.706 9.979 -15.129 1.00 88.19 90 MET A C 1
ATOM 672 O O . MET A 1 90 ? 8.559 9.967 -14.694 1.00 88.19 90 MET A O 1
ATOM 676 N N . ARG A 1 91 ? 10.262 8.888 -15.676 1.00 91.12 91 ARG A N 1
ATOM 677 C CA . ARG A 1 91 ? 9.550 7.602 -15.771 1.00 91.12 91 ARG A CA 1
ATOM 678 C C . ARG A 1 91 ? 9.307 6.970 -14.402 1.00 91.12 91 ARG A C 1
ATOM 680 O O . ARG A 1 91 ? 8.263 6.359 -14.206 1.00 91.12 91 ARG A O 1
ATOM 687 N N . ALA A 1 92 ? 10.256 7.074 -13.473 1.00 86.44 92 ALA A N 1
ATOM 688 C CA . ALA A 1 92 ? 10.076 6.586 -12.108 1.00 86.44 92 ALA A CA 1
ATOM 689 C C . ALA A 1 92 ? 8.955 7.357 -11.394 1.00 86.44 92 ALA A C 1
ATOM 691 O O . ALA A 1 92 ? 8.037 6.736 -10.865 1.00 86.44 92 ALA A O 1
ATOM 692 N N . LYS A 1 93 ? 8.972 8.693 -11.486 1.00 91.12 93 LYS A N 1
ATOM 693 C CA . LYS A 1 93 ? 7.927 9.569 -10.944 1.00 91.12 93 LYS A CA 1
ATOM 694 C C . LYS A 1 93 ? 6.547 9.240 -11.520 1.00 91.12 93 LYS A C 1
ATOM 696 O O . LYS A 1 93 ? 5.628 8.978 -10.756 1.00 91.12 93 LYS A O 1
ATOM 701 N N . ALA A 1 94 ? 6.423 9.156 -12.845 1.00 93.50 94 ALA A N 1
ATOM 702 C CA . ALA A 1 94 ? 5.151 8.837 -13.494 1.00 93.50 94 ALA A CA 1
ATOM 703 C C . ALA A 1 94 ? 4.601 7.462 -13.072 1.00 93.50 94 ALA A C 1
ATOM 705 O O . ALA A 1 94 ? 3.396 7.300 -12.897 1.00 93.50 94 ALA A O 1
ATOM 706 N N . ARG A 1 95 ? 5.472 6.460 -12.871 1.00 93.75 95 ARG A N 1
ATOM 707 C CA . ARG A 1 95 ? 5.051 5.149 -12.350 1.00 93.75 95 ARG A CA 1
ATOM 708 C C . ARG A 1 95 ? 4.573 5.229 -10.904 1.00 93.75 95 ARG A C 1
ATOM 710 O O . ARG A 1 95 ? 3.550 4.629 -10.594 1.00 93.75 95 ARG A O 1
ATOM 717 N N . ALA A 1 96 ? 5.282 5.965 -10.048 1.00 92.94 96 ALA A N 1
ATOM 718 C CA . ALA A 1 96 ? 4.883 6.167 -8.658 1.00 92.94 96 ALA A CA 1
ATOM 719 C C . ALA A 1 96 ? 3.509 6.854 -8.564 1.00 92.94 96 ALA A C 1
ATOM 721 O O . ALA A 1 96 ? 2.624 6.361 -7.868 1.00 92.94 96 ALA A O 1
ATOM 722 N N . GLU A 1 97 ? 3.298 7.921 -9.341 1.00 94.88 97 GLU A N 1
ATOM 723 C CA . GLU A 1 97 ? 2.018 8.635 -9.436 1.00 94.88 97 GLU A CA 1
ATOM 724 C C . GLU A 1 97 ? 0.895 7.737 -9.968 1.00 94.88 97 GLU A C 1
ATOM 726 O O . GLU A 1 97 ? -0.198 7.721 -9.406 1.00 94.88 97 GLU A O 1
ATOM 731 N N . ALA A 1 98 ? 1.157 6.945 -11.012 1.00 95.81 98 ALA A N 1
ATOM 732 C CA . ALA A 1 98 ? 0.161 6.037 -11.574 1.00 95.81 98 ALA A CA 1
ATOM 733 C C . ALA A 1 98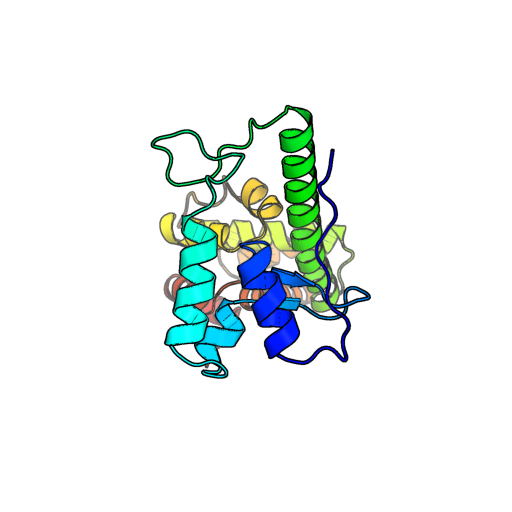 ? -0.235 4.921 -10.594 1.00 95.81 98 ALA A C 1
ATOM 735 O O . ALA A 1 98 ? -1.414 4.593 -10.486 1.00 95.81 98 ALA A O 1
ATOM 736 N N . THR A 1 99 ? 0.727 4.327 -9.882 1.00 95.31 99 THR A N 1
ATOM 737 C CA . THR A 1 99 ? 0.451 3.285 -8.880 1.00 95.31 99 THR A CA 1
ATOM 738 C C . THR A 1 99 ? -0.329 3.844 -7.696 1.00 95.31 99 THR A C 1
ATOM 740 O O . THR A 1 99 ? -1.342 3.264 -7.316 1.00 95.31 99 THR A O 1
ATOM 743 N N . TYR A 1 100 ? 0.076 5.002 -7.174 1.00 95.94 100 TYR A N 1
ATOM 744 C CA . TYR A 1 100 ? -0.662 5.682 -6.113 1.00 95.94 100 TYR A CA 1
ATOM 745 C C . TYR A 1 100 ? -2.083 6.059 -6.554 1.00 95.94 100 TYR A C 1
ATOM 747 O O . TYR A 1 100 ? -3.051 5.787 -5.851 1.00 95.94 100 TYR A O 1
ATOM 755 N N . GLY A 1 101 ? -2.226 6.598 -7.768 1.00 96.94 101 GLY A N 1
ATOM 756 C CA . GLY A 1 101 ? -3.519 6.944 -8.352 1.00 96.94 101 GLY A CA 1
ATOM 757 C C . GLY A 1 101 ? -4.463 5.749 -8.499 1.00 96.94 101 GLY A C 1
ATOM 758 O O . GLY A 1 101 ? -5.645 5.890 -8.202 1.00 96.94 101 GLY A O 1
ATOM 759 N N . ARG A 1 102 ? -3.958 4.570 -8.898 1.00 97.12 102 ARG A N 1
ATOM 760 C CA . ARG A 1 102 ? -4.770 3.339 -8.956 1.00 97.12 102 ARG A CA 1
ATOM 761 C C . ARG A 1 102 ? -5.267 2.915 -7.576 1.00 97.12 102 ARG A C 1
ATOM 763 O O . ARG A 1 102 ? -6.440 2.586 -7.446 1.00 97.12 102 ARG A O 1
ATOM 770 N N . MET A 1 103 ? -4.408 2.971 -6.557 1.00 96.44 103 MET A N 1
ATOM 771 C CA . MET A 1 103 ? -4.807 2.648 -5.185 1.00 96.44 103 MET A CA 1
ATOM 772 C C . MET A 1 103 ? -5.869 3.628 -4.667 1.00 96.44 103 MET A C 1
ATOM 774 O O . MET A 1 103 ? -6.872 3.197 -4.111 1.00 96.44 103 MET A O 1
ATOM 778 N N . LEU A 1 104 ? -5.702 4.935 -4.903 1.00 97.62 104 LEU A N 1
ATOM 779 C CA . LEU A 1 104 ? -6.700 5.938 -4.512 1.00 97.62 104 LEU A CA 1
ATOM 780 C C . LEU A 1 104 ? -8.036 5.767 -5.238 1.00 97.62 104 LEU A C 1
ATOM 782 O O . LEU A 1 104 ? -9.080 5.985 -4.631 1.00 97.62 104 LEU A O 1
ATOM 786 N N . GLN A 1 105 ? -8.015 5.371 -6.513 1.00 97.62 105 GLN A N 1
ATOM 787 C CA . GLN A 1 105 ? -9.244 5.067 -7.241 1.00 97.62 105 GLN A CA 1
ATOM 788 C C . GLN A 1 105 ? -9.962 3.866 -6.617 1.00 97.62 105 GLN A C 1
ATOM 790 O O . GLN A 1 105 ? -11.141 3.973 -6.307 1.00 97.62 105 GLN A O 1
ATOM 795 N N . ALA A 1 106 ? -9.239 2.778 -6.331 1.00 97.44 106 ALA A N 1
ATOM 796 C CA . ALA A 1 106 ? -9.808 1.614 -5.652 1.00 97.44 106 ALA A CA 1
ATOM 797 C C . ALA A 1 106 ? -10.390 1.973 -4.271 1.00 97.44 106 ALA A C 1
ATOM 799 O O . ALA A 1 106 ? -11.455 1.482 -3.904 1.00 97.44 106 ALA A O 1
ATOM 800 N N . MET A 1 107 ? -9.740 2.875 -3.524 1.00 97.50 107 MET A N 1
ATOM 801 C CA . MET A 1 107 ? -10.276 3.388 -2.257 1.00 97.50 107 MET A CA 1
ATOM 802 C C . MET A 1 107 ? -11.566 4.184 -2.451 1.00 97.50 107 MET A C 1
ATOM 804 O O . MET A 1 107 ? -12.528 3.959 -1.720 1.00 97.50 107 MET A O 1
ATOM 808 N N . ALA A 1 108 ? -11.603 5.109 -3.413 1.00 97.50 108 ALA A N 1
ATOM 809 C CA . ALA A 1 108 ? -12.796 5.900 -3.709 1.00 97.50 108 ALA A CA 1
ATOM 810 C C . ALA A 1 108 ? -13.969 4.999 -4.128 1.00 97.50 108 ALA A C 1
ATOM 812 O O . ALA A 1 108 ? -15.066 5.139 -3.593 1.00 97.50 108 ALA A O 1
ATOM 813 N N . ASP A 1 109 ? -13.713 4.016 -4.993 1.00 97.88 109 ASP A N 1
ATOM 814 C CA . ASP A 1 109 ? -14.721 3.060 -5.459 1.00 97.88 109 ASP A CA 1
ATOM 815 C C . ASP A 1 109 ? -15.248 2.184 -4.309 1.00 97.88 109 ASP A C 1
ATOM 817 O O . ASP A 1 109 ? -16.451 1.952 -4.199 1.00 97.88 109 ASP A O 1
ATOM 821 N N . ALA A 1 110 ? -14.365 1.723 -3.416 1.00 97.00 110 ALA A N 1
ATOM 822 C CA . ALA A 1 110 ? -14.737 0.854 -2.301 1.00 97.00 110 ALA A CA 1
ATOM 823 C C . ALA A 1 110 ? -15.451 1.583 -1.151 1.00 97.00 110 ALA A C 1
ATOM 825 O O . ALA A 1 110 ? -16.226 0.954 -0.432 1.00 97.00 110 ALA A O 1
ATOM 826 N N . THR A 1 111 ? -15.163 2.872 -0.946 1.00 96.56 111 THR A N 1
ATOM 827 C CA . THR A 1 111 ? -15.680 3.667 0.185 1.00 96.56 111 THR A CA 1
ATOM 828 C C . THR A 1 111 ? -16.802 4.628 -0.204 1.00 96.56 111 THR A C 1
ATOM 830 O O . THR A 1 111 ? -17.486 5.147 0.674 1.00 96.56 111 THR A O 1
ATOM 833 N N . GLY A 1 112 ? -16.977 4.914 -1.498 1.00 96.81 112 GLY A N 1
ATOM 834 C CA . GLY A 1 112 ? -17.884 5.953 -1.992 1.00 96.81 112 GLY A CA 1
ATOM 835 C C . GLY A 1 112 ? -17.424 7.385 -1.684 1.00 96.81 112 GLY A C 1
ATOM 836 O O . GLY A 1 112 ? -18.180 8.332 -1.902 1.00 96.81 112 GLY A O 1
ATOM 837 N N . LEU A 1 113 ? -16.207 7.567 -1.161 1.00 96.94 113 LEU A N 1
ATOM 838 C CA . LEU A 1 113 ? -15.658 8.879 -0.831 1.00 96.94 113 LEU A CA 1
ATOM 839 C C . LEU A 1 113 ? -15.118 9.593 -2.074 1.00 96.94 113 LEU A C 1
ATOM 841 O O . LEU A 1 113 ? -14.564 8.981 -2.986 1.00 96.94 113 LEU A O 1
ATOM 845 N N . GLU A 1 114 ? -15.183 10.927 -2.067 1.00 97.00 114 GLU A N 1
ATOM 846 C CA . GLU A 1 114 ? -14.423 11.742 -3.018 1.00 97.00 114 GLU A CA 1
ATOM 847 C C . GLU A 1 114 ? -12.919 11.465 -2.859 1.00 97.00 114 GLU A C 1
ATOM 849 O O . GLU A 1 114 ? -12.435 11.235 -1.750 1.00 97.00 114 GLU A O 1
ATOM 854 N N . ARG A 1 115 ? -12.160 11.553 -3.953 1.00 95.12 115 ARG A N 1
ATOM 855 C CA . ARG A 1 115 ? -10.724 11.247 -4.007 1.00 95.12 115 ARG A CA 1
ATOM 856 C C . ARG A 1 115 ? -9.904 11.842 -2.854 1.00 95.12 115 ARG A C 1
ATOM 858 O O . ARG A 1 115 ? -9.121 11.116 -2.251 1.00 95.12 115 ARG A O 1
ATOM 865 N N . ASN A 1 116 ? -10.087 13.125 -2.531 1.00 95.94 116 ASN A N 1
ATOM 866 C CA . ASN A 1 116 ? -9.348 13.781 -1.441 1.00 95.94 116 ASN A CA 1
ATOM 867 C C . ASN A 1 116 ? -9.705 13.194 -0.063 1.00 95.94 116 ASN A C 1
ATOM 869 O O . ASN A 1 116 ? -8.839 12.999 0.792 1.00 95.94 116 ASN A O 1
ATOM 873 N N . SER A 1 117 ? -10.985 12.884 0.152 1.00 96.81 117 SER A N 1
ATOM 874 C CA . SER A 1 117 ? -11.466 12.235 1.374 1.00 96.81 117 SER A CA 1
ATOM 875 C C . SER A 1 117 ? -10.979 10.790 1.471 1.00 96.81 117 SER A C 1
ATOM 877 O O . SER A 1 117 ? -10.570 10.373 2.550 1.00 96.81 117 SER A O 1
ATOM 879 N N . ALA A 1 118 ? -10.949 10.052 0.357 1.00 97.44 118 ALA A N 1
ATOM 880 C CA . ALA A 1 118 ? -10.417 8.692 0.283 1.00 97.44 118 ALA A CA 1
ATOM 881 C C . ALA A 1 118 ? -8.912 8.647 0.601 1.00 97.44 118 ALA A C 1
ATOM 883 O O . ALA A 1 118 ? -8.475 7.823 1.400 1.00 97.44 118 ALA A O 1
ATOM 884 N N . GLU A 1 119 ? -8.127 9.573 0.043 1.00 97.62 119 GLU A N 1
ATOM 885 C CA . GLU A 1 119 ? -6.699 9.725 0.349 1.00 97.62 119 GLU A CA 1
ATOM 886 C C . GLU A 1 119 ? -6.464 10.000 1.837 1.00 97.62 119 GLU A C 1
ATOM 888 O O . GLU A 1 119 ? -5.654 9.340 2.491 1.00 97.62 119 GLU A O 1
ATOM 893 N N . ARG A 1 120 ? -7.224 10.936 2.407 1.00 97.88 120 ARG A N 1
ATOM 894 C CA . ARG A 1 120 ? -7.132 11.267 3.830 1.00 97.88 120 ARG A CA 1
ATOM 895 C C . ARG A 1 120 ? -7.557 10.102 4.726 1.00 97.88 120 ARG A C 1
ATOM 897 O O . ARG A 1 120 ? -6.931 9.885 5.761 1.00 97.88 120 ARG A O 1
ATOM 904 N N . ALA A 1 121 ? -8.591 9.356 4.339 1.00 97.94 121 ALA A N 1
ATOM 905 C CA . ALA A 1 121 ? -9.041 8.165 5.054 1.00 97.94 121 ALA A CA 1
ATOM 906 C C . ALA A 1 121 ? -7.967 7.068 5.043 1.00 97.94 121 ALA A C 1
ATOM 908 O O . ALA A 1 121 ? -7.637 6.520 6.096 1.00 97.94 121 ALA A O 1
ATOM 909 N N . LEU A 1 122 ? -7.371 6.815 3.872 1.00 97.81 122 LEU A N 1
ATOM 910 C CA . LEU A 1 122 ? -6.280 5.862 3.693 1.00 97.81 122 LEU A CA 1
ATOM 911 C C . LEU A 1 122 ? -5.087 6.204 4.588 1.00 97.81 122 LEU A C 1
ATOM 913 O O . LEU A 1 122 ? -4.606 5.350 5.328 1.00 97.81 122 LEU A O 1
ATOM 917 N N . LEU A 1 123 ? -4.648 7.464 4.572 1.00 97.88 123 LEU A N 1
ATOM 918 C CA . LEU A 1 123 ? -3.530 7.927 5.392 1.00 97.88 123 LEU A CA 1
ATOM 919 C C . LEU A 1 123 ? -3.774 7.735 6.889 1.00 97.88 123 LEU A C 1
ATOM 921 O O . LEU A 1 123 ? -2.887 7.272 7.606 1.00 97.88 123 LEU A O 1
ATOM 925 N N . ILE A 1 124 ? -4.977 8.065 7.363 1.00 98.12 124 ILE A N 1
ATOM 926 C CA . ILE A 1 124 ? -5.357 7.891 8.769 1.00 98.12 124 ILE A CA 1
ATOM 927 C C . ILE A 1 124 ? -5.315 6.414 9.152 1.00 98.12 124 ILE A C 1
ATOM 929 O O . ILE A 1 124 ? -4.652 6.062 10.128 1.00 98.12 124 ILE A O 1
ATOM 933 N N . ALA A 1 125 ? -5.982 5.560 8.375 1.00 97.56 125 ALA A N 1
ATOM 934 C CA . ALA A 1 125 ? -6.054 4.133 8.654 1.00 97.56 125 ALA A CA 1
ATOM 935 C C . ALA A 1 125 ? -4.663 3.483 8.616 1.00 97.56 125 ALA A C 1
ATOM 937 O O . ALA A 1 125 ? -4.277 2.827 9.581 1.00 97.56 125 ALA A O 1
ATOM 938 N N . CYS A 1 126 ? -3.871 3.722 7.564 1.00 97.38 126 CYS A N 1
ATOM 939 C CA . CYS A 1 126 ? -2.514 3.188 7.450 1.00 97.38 126 CYS A CA 1
ATOM 940 C C . CYS A 1 126 ? -1.608 3.667 8.585 1.00 97.38 126 CYS A C 1
ATOM 942 O O . CYS A 1 126 ? -0.915 2.847 9.181 1.00 97.38 126 CYS A O 1
ATOM 944 N N . CYS A 1 127 ? -1.620 4.960 8.924 1.00 97.69 127 CYS A N 1
ATOM 945 C CA . CYS A 1 127 ? -0.764 5.471 9.992 1.00 97.69 127 CYS A CA 1
ATOM 946 C C . CYS A 1 127 ? -1.140 4.876 11.355 1.00 97.69 127 CYS A C 1
ATOM 948 O O . CYS A 1 127 ? -0.261 4.489 12.123 1.00 97.69 127 CYS A O 1
ATOM 950 N N . MET A 1 128 ? -2.437 4.757 11.658 1.00 97.50 128 MET A N 1
ATOM 951 C CA . MET A 1 128 ? -2.886 4.151 12.912 1.00 97.50 128 MET A CA 1
ATOM 952 C C . MET A 1 128 ? -2.582 2.649 12.958 1.00 97.50 128 MET A C 1
ATOM 954 O O . MET A 1 128 ? -2.075 2.175 13.971 1.00 97.50 128 MET A O 1
ATOM 958 N N . LEU A 1 129 ? -2.784 1.918 11.858 1.00 96.19 129 LEU A N 1
ATOM 959 C CA . LEU A 1 129 ? -2.370 0.517 11.752 1.00 96.19 129 LEU A CA 1
ATOM 960 C C . LEU A 1 129 ? -0.861 0.362 11.979 1.00 96.19 129 LEU A C 1
ATOM 962 O O . LEU A 1 129 ? -0.465 -0.435 12.821 1.00 96.19 129 LEU A O 1
ATOM 966 N N . CYS A 1 130 ? -0.020 1.169 11.324 1.00 97.19 130 CYS A N 1
ATOM 967 C CA . CYS A 1 130 ? 1.434 1.143 11.526 1.00 97.19 130 CYS A CA 1
ATOM 968 C C . CYS A 1 130 ? 1.814 1.402 12.990 1.00 97.19 130 CYS A C 1
ATOM 970 O O . CYS A 1 130 ? 2.642 0.686 13.544 1.00 97.19 130 CYS A O 1
ATOM 972 N N . ARG A 1 131 ? 1.152 2.360 13.651 1.00 96.88 131 ARG A N 1
ATOM 973 C CA . ARG A 1 131 ? 1.375 2.639 15.077 1.00 96.88 131 ARG A CA 1
ATOM 974 C C . ARG A 1 131 ? 0.958 1.490 15.976 1.00 96.88 131 ARG A C 1
ATOM 976 O O . ARG A 1 131 ? 1.552 1.324 17.035 1.00 96.88 131 ARG A O 1
ATOM 983 N N . ARG A 1 132 ? -0.057 0.711 15.597 1.00 97.00 132 ARG A N 1
ATOM 984 C CA . ARG A 1 132 ? -0.512 -0.435 16.392 1.00 97.00 132 ARG A CA 1
ATOM 985 C C . ARG A 1 132 ? 0.483 -1.595 16.367 1.00 97.00 132 ARG A C 1
ATOM 987 O O . ARG A 1 132 ? 0.559 -2.348 17.341 1.00 97.00 132 ARG A O 1
ATOM 994 N N . LEU A 1 133 ? 1.205 -1.736 15.260 1.00 96.44 133 LEU A N 1
ATOM 995 C CA . LEU A 1 133 ? 2.138 -2.823 14.988 1.00 96.44 133 LEU A CA 1
ATOM 996 C C . LEU A 1 133 ? 3.495 -2.591 15.667 1.00 96.44 133 LEU A C 1
ATOM 998 O O . LEU A 1 133 ? 3.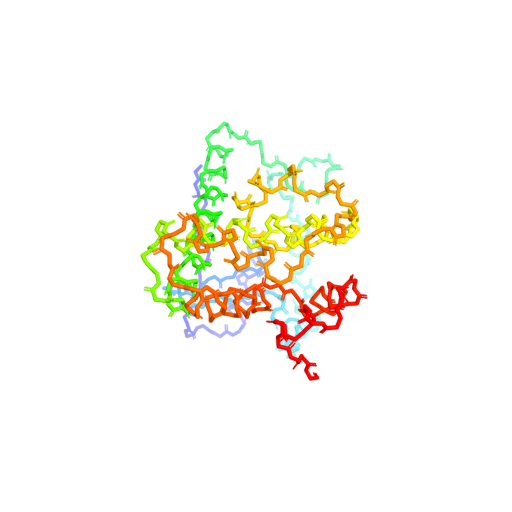856 -1.475 16.043 1.00 96.44 133 LEU A O 1
ATOM 1002 N N . ALA A 1 134 ? 4.266 -3.668 15.824 1.00 95.81 134 ALA A N 1
ATOM 1003 C CA . ALA A 1 134 ? 5.673 -3.546 16.186 1.00 95.81 134 ALA A CA 1
ATOM 1004 C C . ALA A 1 134 ? 6.445 -2.822 15.059 1.00 95.81 134 ALA A C 1
ATOM 1006 O O . ALA A 1 134 ? 6.109 -3.027 13.891 1.00 95.81 134 ALA A O 1
ATOM 1007 N N . PRO A 1 135 ? 7.506 -2.044 15.353 1.00 95.25 135 PRO A N 1
ATOM 1008 C CA . PRO A 1 135 ? 8.178 -1.207 14.352 1.00 95.25 135 PRO A CA 1
ATOM 1009 C C . PRO A 1 135 ? 8.648 -1.956 13.100 1.00 95.25 135 PRO A C 1
ATOM 1011 O O . PRO A 1 135 ? 8.486 -1.457 11.991 1.00 95.25 135 PRO A O 1
ATOM 1014 N N . GLY A 1 136 ? 9.188 -3.170 13.262 1.00 95.12 136 GLY A N 1
ATOM 1015 C CA . GLY A 1 136 ? 9.617 -3.997 12.129 1.00 95.12 136 GLY A CA 1
ATOM 1016 C C . GLY A 1 136 ? 8.453 -4.413 11.228 1.00 95.12 136 GLY A C 1
ATOM 1017 O O . GLY A 1 136 ? 8.540 -4.286 10.013 1.00 95.12 136 GLY A O 1
ATOM 1018 N N . GLU A 1 137 ? 7.330 -4.812 11.827 1.00 95.81 137 GLU A N 1
ATOM 1019 C CA . GLU A 1 137 ? 6.123 -5.185 11.083 1.00 95.81 137 GLU A CA 1
ATOM 1020 C C . GLU A 1 137 ? 5.500 -3.975 10.373 1.00 95.81 137 GLU A C 1
ATOM 1022 O O . GLU A 1 137 ? 5.096 -4.058 9.216 1.00 95.81 137 GLU A O 1
ATOM 1027 N N . ALA A 1 138 ? 5.483 -2.813 11.032 1.00 96.75 138 ALA A N 1
ATOM 1028 C CA . ALA A 1 138 ? 5.041 -1.567 10.416 1.00 96.75 138 ALA A CA 1
ATOM 1029 C C . ALA A 1 138 ? 5.902 -1.201 9.194 1.00 96.75 138 ALA A C 1
ATOM 1031 O O . ALA A 1 138 ? 5.366 -0.831 8.152 1.00 96.75 138 ALA A O 1
ATOM 1032 N N . GLN A 1 139 ? 7.228 -1.344 9.291 1.00 96.25 139 GLN A N 1
ATOM 1033 C CA . GLN A 1 139 ? 8.145 -1.096 8.173 1.00 96.25 139 GLN A CA 1
ATOM 1034 C C . GLN A 1 139 ? 7.927 -2.076 7.017 1.00 96.25 139 GLN A C 1
ATOM 1036 O O . GLN A 1 139 ? 7.939 -1.656 5.859 1.00 96.25 139 GLN A O 1
ATOM 1041 N N . HIS A 1 140 ? 7.691 -3.357 7.311 1.00 95.94 140 HIS A N 1
ATOM 1042 C CA . HIS A 1 140 ? 7.377 -4.357 6.291 1.00 95.94 140 HIS A CA 1
ATOM 1043 C C . HIS A 1 140 ? 6.065 -4.034 5.565 1.00 95.94 140 HIS A C 1
ATOM 1045 O O . HIS A 1 140 ? 6.034 -4.029 4.333 1.00 95.94 140 HIS A O 1
ATOM 1051 N N . LEU A 1 141 ? 5.012 -3.663 6.303 1.00 95.75 141 LEU A N 1
ATOM 1052 C CA . LEU A 1 141 ? 3.754 -3.211 5.711 1.00 95.75 141 LEU A CA 1
ATOM 1053 C C . LEU A 1 141 ? 3.963 -1.971 4.830 1.00 95.75 141 LEU A C 1
ATOM 1055 O O . LEU A 1 141 ? 3.518 -1.959 3.684 1.00 95.75 141 LEU A O 1
ATOM 1059 N N . ILE A 1 142 ? 4.667 -0.948 5.329 1.00 96.31 142 ILE A N 1
ATOM 1060 C CA . ILE A 1 142 ? 4.958 0.278 4.570 1.00 96.31 142 ILE A CA 1
ATOM 1061 C C . ILE A 1 142 ? 5.697 -0.058 3.269 1.00 96.31 142 ILE A C 1
ATOM 1063 O O . ILE A 1 142 ? 5.320 0.445 2.213 1.00 96.31 142 ILE A O 1
ATOM 1067 N N . ALA A 1 143 ? 6.687 -0.951 3.300 1.00 95.69 143 ALA A N 1
ATOM 1068 C CA . ALA A 1 143 ? 7.473 -1.321 2.122 1.00 95.69 143 ALA A CA 1
ATOM 1069 C C . ALA A 1 143 ? 6.642 -1.928 0.972 1.00 95.69 143 ALA A C 1
ATOM 1071 O O . ALA A 1 143 ? 7.063 -1.847 -0.184 1.00 95.69 143 ALA A O 1
ATOM 1072 N N . GLN A 1 144 ? 5.464 -2.490 1.264 1.00 95.62 144 GLN A N 1
ATOM 1073 C CA . GLN A 1 144 ? 4.538 -3.048 0.267 1.00 95.62 144 GLN A CA 1
ATOM 1074 C C . GLN A 1 144 ? 3.590 -1.996 -0.340 1.00 95.62 144 GLN A C 1
ATOM 1076 O O . GLN A 1 144 ? 2.933 -2.256 -1.346 1.00 95.62 144 GLN A O 1
ATOM 1081 N N . LEU A 1 145 ? 3.505 -0.798 0.244 1.00 95.44 145 LEU A N 1
ATOM 1082 C CA . LEU A 1 145 ? 2.613 0.268 -0.218 1.00 95.44 145 LEU A CA 1
ATOM 1083 C C . LEU A 1 145 ? 3.232 1.084 -1.368 1.00 95.44 145 LEU A C 1
ATOM 1085 O O . LEU A 1 145 ? 4.450 1.078 -1.551 1.00 95.44 145 LEU A O 1
ATOM 1089 N N . PRO A 1 146 ? 2.440 1.847 -2.147 1.00 95.50 146 PRO A N 1
ATOM 1090 C CA . PRO A 1 146 ? 2.982 2.757 -3.155 1.00 95.50 146 PRO A CA 1
ATOM 1091 C C . PRO A 1 146 ? 3.982 3.753 -2.553 1.00 95.50 146 PRO A C 1
ATOM 1093 O O . PRO A 1 146 ? 3.713 4.356 -1.519 1.00 95.50 146 PRO A O 1
ATOM 1096 N N . SER A 1 147 ? 5.103 4.006 -3.235 1.00 94.06 147 SER A N 1
ATOM 1097 C CA . SER A 1 147 ? 6.209 4.821 -2.697 1.00 94.06 147 SER A CA 1
ATOM 1098 C C . SER A 1 147 ? 5.818 6.243 -2.268 1.00 94.06 147 SER A C 1
ATOM 1100 O O . SER A 1 147 ? 6.449 6.804 -1.382 1.00 94.06 147 SER A O 1
ATOM 1102 N N . LEU A 1 148 ? 4.790 6.839 -2.885 1.00 93.81 148 LEU A N 1
ATOM 1103 C CA . LEU A 1 148 ? 4.270 8.150 -2.468 1.00 93.81 148 LEU A CA 1
ATOM 1104 C C . LEU A 1 148 ? 3.566 8.089 -1.1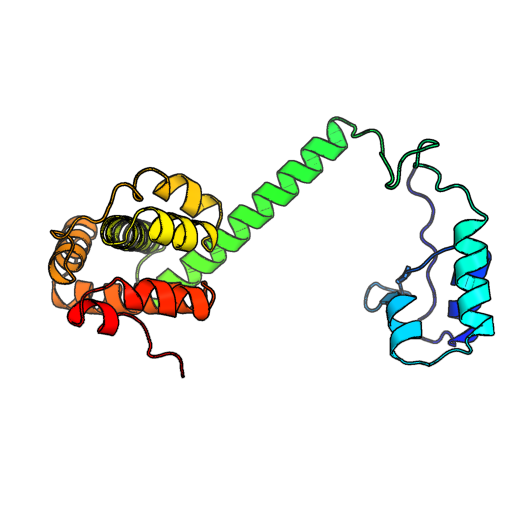04 1.00 93.81 148 LEU A C 1
ATOM 1106 O O . LEU A 1 148 ? 3.671 9.034 -0.331 1.00 93.81 148 LEU A O 1
ATOM 1110 N N . LEU A 1 149 ? 2.906 6.969 -0.800 1.00 94.75 149 LEU A N 1
ATOM 1111 C CA . LEU A 1 149 ? 2.281 6.721 0.496 1.00 94.75 149 LEU A CA 1
ATOM 1112 C C . LEU A 1 149 ? 3.334 6.384 1.559 1.00 94.75 149 LEU A C 1
ATOM 1114 O O . LEU A 1 149 ? 3.217 6.837 2.691 1.00 94.75 149 LEU A O 1
ATOM 1118 N N . GLN A 1 150 ? 4.395 5.656 1.187 1.00 94.81 150 GLN A N 1
ATOM 1119 C CA . GLN A 1 150 ? 5.504 5.326 2.095 1.00 94.81 150 GLN A CA 1
ATOM 1120 C C . GLN A 1 150 ? 6.091 6.579 2.753 1.00 94.81 150 GLN A C 1
ATOM 1122 O O . GLN A 1 150 ? 6.136 6.669 3.974 1.00 94.81 150 GLN A O 1
ATOM 1127 N N . GLN A 1 151 ? 6.413 7.593 1.943 1.00 91.38 151 GLN A N 1
ATOM 1128 C CA . GLN A 1 151 ? 6.964 8.873 2.410 1.00 91.38 151 GLN A CA 1
ATOM 1129 C C . GLN A 1 151 ? 6.059 9.596 3.417 1.00 91.38 151 GLN A C 1
ATOM 1131 O O . GLN A 1 151 ? 6.534 10.355 4.258 1.00 91.38 151 GLN A O 1
ATOM 1136 N N . GLN A 1 152 ? 4.744 9.389 3.331 1.00 94.75 152 GLN A N 1
ATOM 1137 C CA . GLN A 1 152 ? 3.770 9.993 4.239 1.00 94.75 152 GLN A CA 1
ATOM 1138 C C . GLN A 1 152 ? 3.630 9.207 5.555 1.00 94.75 152 GLN A C 1
ATOM 1140 O O . GLN A 1 152 ? 3.077 9.732 6.521 1.00 94.75 152 GLN A O 1
ATOM 1145 N N . LEU A 1 153 ? 4.127 7.967 5.601 1.00 95.00 153 LEU A N 1
ATOM 1146 C CA . LEU A 1 153 ? 4.019 7.042 6.731 1.00 95.00 153 LEU A CA 1
ATOM 1147 C C . LEU A 1 153 ? 5.336 6.839 7.493 1.00 95.00 153 LEU A C 1
ATOM 1149 O O . LEU A 1 153 ? 5.323 6.157 8.516 1.00 95.00 153 LEU A O 1
ATOM 1153 N N . ASP A 1 154 ? 6.442 7.455 7.062 1.00 87.38 154 ASP A N 1
ATOM 1154 C CA . ASP A 1 154 ? 7.775 7.300 7.676 1.00 87.38 154 ASP A CA 1
ATOM 1155 C C . ASP A 1 154 ? 7.780 7.529 9.204 1.00 87.38 154 ASP A C 1
ATOM 1157 O O . ASP A 1 154 ? 8.549 6.903 9.926 1.00 87.38 154 ASP A O 1
ATOM 1161 N N . GLN A 1 155 ? 6.894 8.392 9.717 1.00 88.94 155 GLN A N 1
ATOM 1162 C CA . GLN A 1 155 ? 6.775 8.734 11.148 1.00 88.94 155 GLN A CA 1
ATOM 1163 C C . GLN A 1 155 ? 5.658 7.966 11.880 1.00 88.94 155 GLN A C 1
ATOM 1165 O O . GLN A 1 155 ? 5.251 8.326 12.985 1.00 88.94 155 GLN A O 1
ATOM 1170 N N . CYS A 1 156 ? 5.085 6.940 11.252 1.00 92.44 156 CYS A N 1
ATOM 1171 C CA . CYS A 1 156 ? 3.996 6.149 11.824 1.00 92.44 156 CYS A CA 1
ATOM 1172 C C . CYS A 1 156 ? 4.470 4.797 12.382 1.00 92.44 156 CYS A C 1
ATOM 1174 O O . CYS A 1 156 ? 3.652 4.062 12.924 1.00 92.44 156 CYS A O 1
ATOM 1176 N N . ALA A 1 157 ? 5.766 4.475 12.288 1.00 90.94 157 ALA A N 1
ATOM 1177 C CA . ALA A 1 157 ? 6.340 3.187 12.694 1.00 90.94 157 ALA A CA 1
ATOM 1178 C C . ALA A 1 157 ? 6.947 3.173 14.118 1.00 90.94 157 ALA A C 1
ATOM 1180 O O . ALA A 1 157 ? 7.709 2.268 14.449 1.00 90.94 157 ALA A O 1
ATOM 1181 N N . ASP A 1 158 ? 6.591 4.134 14.978 1.00 88.44 158 ASP A N 1
ATOM 1182 C CA . ASP A 1 158 ? 7.129 4.276 16.347 1.00 88.44 158 ASP A CA 1
ATOM 1183 C C . ASP A 1 158 ? 6.430 3.373 17.397 1.00 88.44 158 ASP A C 1
ATOM 1185 O O . ASP A 1 158 ? 6.591 3.565 18.603 1.00 88.44 158 ASP A O 1
ATOM 1189 N N . GLY A 1 159 ? 5.599 2.423 16.950 1.00 81.75 159 GLY A N 1
ATOM 1190 C CA . GLY A 1 159 ? 4.747 1.565 17.784 1.00 81.75 159 GLY A CA 1
ATOM 1191 C C . GLY A 1 159 ? 5.480 0.492 18.615 1.00 81.75 159 GLY A C 1
ATOM 1192 O O . GLY A 1 159 ? 6.709 0.459 18.668 1.00 81.75 159 GLY A O 1
ATOM 1193 N N . PRO A 1 160 ? 4.747 -0.435 19.270 1.00 92.69 160 PRO A N 1
ATOM 1194 C CA . PRO A 1 160 ? 3.292 -0.579 19.239 1.00 92.69 160 PRO A CA 1
ATOM 1195 C C . PRO A 1 160 ? 2.580 0.315 20.267 1.00 92.69 160 PRO A C 1
ATOM 1197 O O . PRO A 1 160 ? 2.761 0.174 21.478 1.00 92.69 160 PRO A O 1
ATOM 1200 N N . ASP A 1 161 ? 1.688 1.176 19.789 1.00 95.00 161 ASP A N 1
ATOM 1201 C CA . ASP A 1 161 ? 0.744 1.939 20.599 1.00 95.00 161 ASP A CA 1
ATOM 1202 C C . ASP A 1 161 ? -0.527 1.111 20.841 1.00 95.00 161 ASP A C 1
ATOM 1204 O O . ASP A 1 161 ? -1.328 0.858 19.937 1.00 95.00 161 ASP A O 1
ATOM 1208 N N . ARG A 1 162 ? -0.717 0.666 22.089 1.00 93.50 162 ARG A N 1
ATOM 1209 C CA . ARG A 1 162 ? -1.875 -0.147 22.493 1.00 93.50 162 ARG A CA 1
ATOM 1210 C C . ARG A 1 162 ? -3.169 0.656 22.614 1.00 93.50 162 ARG A C 1
ATOM 1212 O O . ARG A 1 162 ? -4.221 0.034 22.706 1.00 93.50 162 ARG A O 1
ATOM 1219 N N . ALA A 1 163 ? -3.104 1.989 22.627 1.00 94.19 163 ALA A N 1
ATOM 1220 C CA . ALA A 1 163 ? -4.292 2.839 22.637 1.00 94.19 163 ALA A CA 1
ATOM 1221 C C . ALA A 1 163 ? -4.984 2.893 21.265 1.00 94.19 163 ALA A C 1
ATOM 1223 O O . ALA A 1 163 ? -6.122 3.347 21.168 1.00 94.19 163 ALA A O 1
ATOM 1224 N N . VAL A 1 164 ? -4.321 2.422 20.203 1.00 96.31 164 VAL A N 1
ATOM 1225 C CA . VAL A 1 164 ? -4.939 2.275 18.886 1.00 96.31 164 VAL A CA 1
ATOM 1226 C C . VAL A 1 164 ? -5.834 1.028 18.877 1.00 96.31 164 VAL A C 1
ATOM 1228 O O . VAL A 1 164 ? -5.353 -0.095 18.716 1.00 96.31 164 VAL A O 1
ATOM 1231 N N . SER A 1 165 ? -7.139 1.233 19.052 1.00 96.88 165 SER A N 1
ATOM 1232 C CA . SER A 1 165 ? -8.189 0.223 18.852 1.00 96.88 165 SER A CA 1
ATOM 1233 C C . SER A 1 165 ? -8.966 0.472 17.554 1.00 96.88 165 SER A C 1
ATOM 1235 O O . SER A 1 165 ? -8.771 1.498 16.895 1.00 96.88 165 SER A O 1
ATOM 1237 N N . THR A 1 166 ? -9.867 -0.447 17.193 1.00 97.38 166 THR A N 1
ATOM 1238 C CA . THR A 1 166 ? -10.806 -0.253 16.075 1.00 97.38 166 THR A CA 1
ATOM 1239 C C . THR A 1 166 ? -11.614 1.033 16.258 1.00 97.38 166 THR A C 1
ATOM 1241 O O . THR A 1 166 ? -11.640 1.876 15.362 1.00 97.38 166 THR A O 1
ATOM 1244 N N . GLU A 1 167 ? -12.173 1.244 17.449 1.00 96.94 167 GLU A N 1
ATOM 1245 C CA . GLU A 1 167 ? -12.977 2.420 17.794 1.00 96.94 167 GLU A CA 1
ATOM 1246 C C . GLU A 1 167 ? -12.148 3.700 17.702 1.00 96.94 167 GLU A C 1
ATOM 1248 O O . GLU A 1 167 ? -12.633 4.714 17.214 1.00 96.94 167 GLU A O 1
ATOM 1253 N N . ALA A 1 168 ? -10.874 3.668 18.113 1.00 97.56 168 ALA A N 1
ATOM 1254 C CA . ALA A 1 168 ? -9.996 4.830 17.998 1.00 97.56 168 ALA A CA 1
ATOM 1255 C C . ALA A 1 168 ? -9.772 5.237 16.530 1.00 97.56 168 ALA A C 1
ATOM 1257 O O . ALA A 1 168 ? -9.696 6.433 16.223 1.00 97.56 168 ALA A O 1
ATOM 1258 N N . ILE A 1 169 ? -9.663 4.260 15.621 1.00 97.75 169 ILE A N 1
ATOM 1259 C CA . ILE A 1 169 ? -9.530 4.512 14.181 1.00 97.75 169 ILE A CA 1
ATOM 1260 C C . ILE A 1 169 ? -10.844 5.060 13.618 1.00 97.75 169 ILE A C 1
ATOM 1262 O O . ILE A 1 169 ? -10.826 6.078 12.924 1.00 97.75 169 ILE A O 1
ATOM 1266 N N . GLU A 1 170 ? -11.976 4.436 13.943 1.00 97.81 170 GLU A N 1
ATOM 1267 C CA . GLU A 1 170 ? -13.309 4.878 13.515 1.00 97.81 170 GLU A CA 1
ATOM 1268 C C . GLU A 1 170 ? -13.618 6.305 13.996 1.00 97.81 170 GLU A C 1
ATOM 1270 O O . GLU A 1 170 ? -14.005 7.156 13.192 1.00 97.81 170 GLU A O 1
ATOM 1275 N N . ASP A 1 171 ? -13.333 6.624 15.262 1.00 97.88 171 ASP A N 1
ATOM 1276 C CA . ASP A 1 171 ? -13.456 7.970 15.829 1.00 97.88 171 ASP A CA 1
ATOM 1277 C C . ASP A 1 171 ? -12.599 8.983 15.071 1.00 97.88 171 ASP A C 1
ATOM 1279 O O . ASP A 1 171 ? -13.034 10.102 14.769 1.00 97.88 171 ASP A O 1
ATOM 1283 N N . LYS A 1 172 ? -11.353 8.613 14.758 1.00 97.88 172 LYS A N 1
ATOM 1284 C CA . LYS A 1 172 ? -10.443 9.490 14.023 1.00 97.88 172 LYS A CA 1
ATOM 1285 C C . LYS A 1 172 ? -10.944 9.731 12.604 1.00 97.88 172 LYS A C 1
ATOM 1287 O O . LYS A 1 172 ? -10.881 10.874 12.145 1.00 97.88 172 LYS A O 1
ATOM 1292 N N . LEU A 1 173 ? -11.449 8.699 11.928 1.00 97.81 173 LEU A N 1
ATOM 1293 C CA . LEU A 1 173 ? -12.050 8.804 10.600 1.00 97.81 173 LEU A CA 1
ATOM 1294 C C . LEU A 1 173 ? -13.301 9.686 10.628 1.00 97.81 173 LEU A C 1
ATOM 1296 O O . LEU A 1 173 ? -13.361 10.653 9.869 1.00 97.81 173 LEU A O 1
ATOM 1300 N N . SER A 1 174 ? -14.238 9.428 11.544 1.00 97.50 174 SER A N 1
ATOM 1301 C CA . SER A 1 174 ? -15.474 10.203 11.706 1.00 97.50 174 SER A CA 1
ATOM 1302 C C . SER A 1 174 ? -15.180 11.685 11.924 1.00 97.50 174 SER A C 1
ATOM 1304 O O . SER A 1 174 ? -15.639 12.526 11.149 1.00 97.50 174 SER A O 1
ATOM 1306 N N . ARG A 1 175 ? -14.323 12.023 12.897 1.00 97.19 175 ARG A N 1
ATOM 1307 C CA . ARG A 1 175 ? -13.975 13.424 13.198 1.00 97.19 175 ARG A CA 1
ATOM 1308 C C . ARG A 1 175 ? -13.243 14.106 12.050 1.00 97.19 175 ARG A C 1
ATOM 1310 O O . ARG A 1 175 ? -13.415 15.299 11.824 1.00 97.19 175 ARG A O 1
ATOM 1317 N N . SER A 1 176 ? -12.382 13.371 11.354 1.00 96.62 176 SER A N 1
ATOM 1318 C CA . SER A 1 176 ? -11.569 13.924 10.275 1.00 96.62 176 SER A CA 1
ATOM 1319 C C . SER A 1 176 ? -12.402 14.183 9.015 1.00 96.62 176 SER A C 1
ATOM 1321 O O . SER A 1 176 ? -12.227 15.210 8.359 1.00 96.62 176 SER A O 1
ATOM 1323 N N . LEU A 1 177 ? -13.318 13.277 8.689 1.00 95.69 177 LEU A N 1
ATOM 1324 C CA . LEU A 1 177 ? -14.082 13.297 7.443 1.00 95.69 177 LEU A CA 1
ATOM 1325 C C . LEU A 1 177 ? -15.509 13.844 7.615 1.00 95.69 177 LEU A C 1
ATOM 1327 O O . LEU A 1 177 ? -16.200 14.031 6.621 1.00 95.69 177 LEU A O 1
ATOM 1331 N N . GLY A 1 178 ? -15.947 14.124 8.848 1.00 94.56 178 GLY A N 1
ATOM 1332 C CA . GLY A 1 178 ? -17.302 14.600 9.138 1.00 94.56 178 GLY A CA 1
ATOM 1333 C C . GLY A 1 178 ? -18.372 13.524 8.931 1.00 94.56 178 GLY A C 1
ATOM 1334 O O . GLY A 1 178 ? -19.473 13.838 8.488 1.00 94.56 178 GLY A O 1
ATOM 1335 N N . LEU A 1 179 ? -18.036 12.259 9.198 1.00 91.75 179 LEU A N 1
ATOM 1336 C CA . LEU A 1 179 ? -18.902 11.105 8.931 1.00 91.75 179 LEU A CA 1
ATOM 1337 C C . LEU A 1 179 ? -19.701 10.695 10.169 1.00 91.75 179 LEU A C 1
ATOM 1339 O O . LEU A 1 179 ? -19.226 10.845 11.297 1.00 91.75 179 LEU A O 1
ATOM 1343 N N . ALA A 1 180 ? -20.872 10.096 9.952 1.00 89.75 180 ALA A N 1
ATOM 1344 C CA . ALA A 1 180 ? -21.585 9.380 11.006 1.00 89.75 180 ALA A CA 1
ATOM 1345 C C . ALA A 1 180 ? -20.770 8.152 11.486 1.00 89.75 180 ALA A C 1
ATOM 1347 O O . ALA A 1 180 ? -20.001 7.593 10.693 1.00 89.75 180 ALA A O 1
ATOM 1348 N N . PRO A 1 181 ? -20.915 7.720 12.754 1.00 84.88 181 PRO A N 1
ATOM 1349 C CA . PRO A 1 181 ? -20.168 6.585 13.307 1.00 84.88 181 PRO A CA 1
ATOM 1350 C C . PRO A 1 181 ? -20.335 5.287 12.505 1.00 84.88 181 PRO A C 1
ATOM 1352 O O . PRO A 1 181 ? -19.353 4.608 12.212 1.00 84.88 181 PRO A O 1
ATOM 1355 N N . GLU A 1 182 ? -21.558 4.976 12.076 1.00 87.06 182 GLU A N 1
ATOM 1356 C CA . GLU A 1 182 ? -21.864 3.772 11.300 1.00 87.06 182 GLU A CA 1
ATOM 1357 C C . GLU A 1 182 ? -21.101 3.768 9.968 1.00 87.06 182 GLU A C 1
ATOM 1359 O O . GLU A 1 182 ? -20.477 2.771 9.599 1.00 87.06 182 GLU A O 1
ATOM 1364 N N . SER A 1 183 ? -21.056 4.920 9.291 1.00 92.69 183 SER A N 1
ATOM 1365 C CA . SER A 1 183 ? -20.305 5.082 8.044 1.00 92.69 183 SER A CA 1
ATOM 1366 C C . SER A 1 183 ? -18.797 4.925 8.249 1.00 92.69 183 SER A C 1
ATOM 1368 O O . SER A 1 183 ? -18.118 4.376 7.385 1.00 92.69 183 SER A O 1
ATOM 1370 N N . ALA A 1 184 ? -18.251 5.377 9.384 1.00 95.44 184 ALA A N 1
ATOM 1371 C CA . ALA A 1 184 ? -16.824 5.237 9.673 1.00 95.44 184 ALA A CA 1
ATOM 1372 C C . ALA A 1 184 ? -16.405 3.762 9.794 1.00 95.44 184 ALA A C 1
ATOM 1374 O O . ALA A 1 184 ? -15.348 3.386 9.283 1.00 95.44 184 ALA A O 1
ATOM 1375 N N . SER A 1 185 ? -17.256 2.925 10.395 1.00 95.00 185 SER A N 1
ATOM 1376 C CA . SER A 1 185 ? -17.006 1.486 10.531 1.00 95.00 185 SER A CA 1
ATOM 1377 C C . SER A 1 185 ? -17.023 0.757 9.182 1.00 95.00 185 SER A C 1
ATOM 1379 O O . SER A 1 185 ? -16.162 -0.081 8.897 1.00 95.00 185 SER A O 1
ATOM 1381 N N . GLU A 1 186 ? -17.979 1.083 8.309 1.00 95.88 186 GLU A N 1
ATOM 1382 C CA . GLU A 1 186 ? -18.042 0.536 6.945 1.00 95.88 186 GLU A CA 1
ATOM 1383 C C . GLU A 1 186 ? -16.828 0.959 6.109 1.00 95.88 186 GLU A C 1
ATOM 1385 O O . GLU A 1 186 ? -16.192 0.123 5.460 1.00 95.88 186 GLU A O 1
ATOM 1390 N N . ILE A 1 187 ? -16.451 2.238 6.191 1.00 97.19 187 ILE A N 1
ATOM 1391 C CA . ILE A 1 187 ? -15.294 2.796 5.486 1.00 97.19 187 ILE A CA 1
ATOM 1392 C C . ILE A 1 187 ? -13.993 2.147 5.960 1.00 97.19 187 ILE A C 1
ATOM 1394 O O . ILE A 1 187 ? -13.164 1.789 5.125 1.00 97.19 187 ILE A O 1
ATOM 1398 N N . LEU A 1 188 ? -13.811 1.938 7.268 1.00 97.44 188 LEU A N 1
ATOM 1399 C CA . LEU A 1 188 ? -12.614 1.280 7.792 1.00 97.44 188 LEU A CA 1
ATOM 1400 C C . LEU A 1 188 ? -12.465 -0.144 7.239 1.00 97.44 188 LEU A C 1
ATOM 1402 O O . LEU A 1 188 ? -11.389 -0.502 6.756 1.00 97.44 188 LEU A O 1
ATOM 1406 N N . ARG A 1 189 ? -13.543 -0.940 7.233 1.00 96.50 189 ARG A N 1
ATOM 1407 C CA . ARG A 1 189 ? -13.521 -2.293 6.643 1.00 96.50 189 ARG A CA 1
ATOM 1408 C C . ARG A 1 189 ? -13.197 -2.259 5.151 1.00 96.50 189 ARG A C 1
ATOM 1410 O O . ARG A 1 189 ? -12.398 -3.067 4.679 1.00 96.50 189 ARG A O 1
ATOM 1417 N N . ALA A 1 190 ? -13.782 -1.320 4.408 1.00 97.38 190 ALA A N 1
ATOM 1418 C CA . ALA A 1 190 ? -13.494 -1.149 2.987 1.00 97.38 190 ALA A CA 1
ATOM 1419 C C . ALA A 1 190 ? -12.018 -0.791 2.739 1.00 97.38 190 ALA A C 1
ATOM 1421 O O . ALA A 1 190 ? -11.392 -1.382 1.860 1.00 97.38 190 ALA A O 1
ATOM 1422 N N . ILE A 1 191 ? -11.437 0.102 3.548 1.00 97.75 191 ILE A N 1
ATOM 1423 C CA . ILE A 1 191 ? -10.014 0.462 3.469 1.00 97.75 191 ILE A CA 1
ATOM 1424 C C . ILE A 1 191 ? -9.127 -0.753 3.758 1.00 97.75 191 ILE A C 1
ATOM 1426 O O . ILE A 1 191 ? -8.229 -1.047 2.971 1.00 97.75 191 ILE A O 1
ATOM 1430 N N . CYS A 1 192 ? -9.387 -1.492 4.843 1.00 97.31 192 CYS A N 1
ATOM 1431 C CA . CYS A 1 192 ? -8.617 -2.690 5.193 1.00 97.31 192 CYS A CA 1
ATOM 1432 C C . CYS A 1 192 ? -8.677 -3.765 4.099 1.00 97.31 192 CYS A C 1
ATOM 1434 O O . CYS A 1 192 ? -7.660 -4.397 3.813 1.00 97.31 192 CYS A O 1
ATOM 1436 N N . ARG A 1 193 ? -9.830 -3.931 3.437 1.00 96.75 193 ARG A N 1
ATOM 1437 C CA . ARG A 1 193 ? -9.967 -4.823 2.278 1.00 96.75 193 ARG A CA 1
ATOM 1438 C C . ARG A 1 193 ? -9.073 -4.388 1.118 1.00 96.75 193 ARG A C 1
ATOM 1440 O O . ARG A 1 193 ? -8.303 -5.201 0.623 1.00 96.75 193 ARG A O 1
ATOM 1447 N N . VAL A 1 194 ? -9.123 -3.118 0.714 1.00 97.06 194 VAL A N 1
ATOM 1448 C CA . VAL A 1 194 ? -8.300 -2.645 -0.412 1.00 97.06 194 VAL A CA 1
ATOM 1449 C C . VAL A 1 194 ? -6.805 -2.682 -0.061 1.00 97.06 194 VAL A C 1
ATOM 1451 O O . VAL A 1 194 ? -5.987 -2.995 -0.923 1.00 97.06 194 VAL A O 1
ATOM 1454 N N . ILE A 1 195 ? -6.416 -2.438 1.199 1.00 96.50 195 ILE A N 1
ATOM 1455 C CA . ILE A 1 195 ? -5.031 -2.668 1.655 1.00 96.50 195 ILE A CA 1
ATOM 1456 C C . ILE A 1 195 ? -4.645 -4.138 1.449 1.00 96.50 195 ILE A C 1
ATOM 1458 O O . ILE A 1 195 ? -3.594 -4.404 0.873 1.00 96.50 195 ILE A O 1
ATOM 1462 N N . ALA A 1 196 ? -5.498 -5.081 1.858 1.00 95.69 196 ALA A N 1
ATOM 1463 C CA . ALA A 1 196 ? -5.237 -6.510 1.697 1.00 95.69 196 ALA A CA 1
ATOM 1464 C C . ALA A 1 196 ? -5.120 -6.953 0.229 1.00 95.69 196 ALA A C 1
ATOM 1466 O O . ALA A 1 196 ? -4.356 -7.861 -0.068 1.00 95.69 196 ALA A O 1
ATOM 1467 N N . GLU A 1 197 ? -5.823 -6.294 -0.692 1.00 94.62 197 GLU A N 1
ATOM 1468 C CA . GLU A 1 197 ? -5.729 -6.555 -2.136 1.00 94.62 197 GLU A CA 1
ATOM 1469 C C . GLU A 1 197 ? -4.448 -5.990 -2.778 1.00 94.62 197 GLU A C 1
ATOM 1471 O O . GLU A 1 197 ? -4.056 -6.422 -3.862 1.00 94.62 197 GLU A O 1
ATOM 1476 N N . ASN A 1 198 ? -3.798 -5.012 -2.139 1.00 93.38 198 ASN A N 1
ATOM 1477 C CA . ASN A 1 198 ? -2.605 -4.333 -2.667 1.00 93.38 198 ASN A CA 1
ATOM 1478 C C . ASN A 1 198 ? -1.300 -4.768 -1.985 1.00 93.38 198 ASN A C 1
ATOM 1480 O O . ASN A 1 198 ? -0.223 -4.336 -2.392 1.00 93.38 198 ASN A O 1
ATOM 1484 N N . VAL A 1 199 ? -1.390 -5.605 -0.958 1.00 94.12 199 VAL 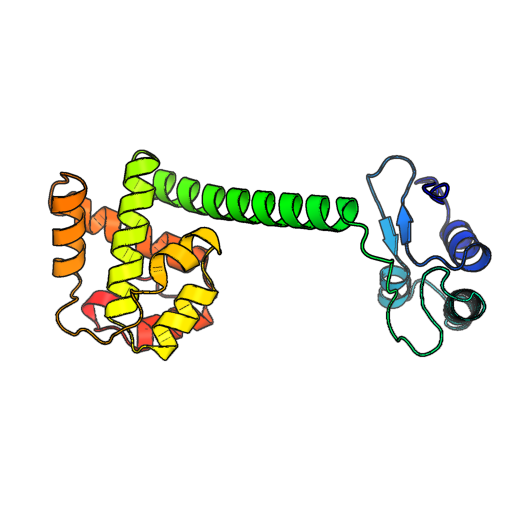A N 1
ATOM 1485 C CA . VAL A 1 199 ? -0.266 -6.116 -0.174 1.00 94.12 199 VAL A CA 1
ATOM 1486 C C . VAL A 1 199 ? -0.218 -7.637 -0.333 1.00 94.12 199 VAL A C 1
ATOM 1488 O O . VAL A 1 199 ? -1.234 -8.274 -0.596 1.00 94.12 199 VAL A O 1
ATOM 1491 N N . SER A 1 200 ? 0.967 -8.241 -0.215 1.00 93.94 200 SER A N 1
ATOM 1492 C CA . SER A 1 200 ? 1.088 -9.697 -0.318 1.00 93.94 200 SER A CA 1
ATOM 1493 C C . SER A 1 200 ? 0.299 -10.407 0.787 1.00 93.94 200 SER A C 1
ATOM 1495 O O . SER A 1 200 ? 0.210 -9.938 1.922 1.00 93.94 200 SER A O 1
ATOM 1497 N N . GLU A 1 201 ? -0.236 -11.584 0.472 1.00 93.38 201 GLU A N 1
ATOM 1498 C CA . GLU A 1 201 ? -1.001 -12.385 1.429 1.00 93.38 201 GLU A CA 1
ATOM 1499 C C . GLU A 1 201 ? -0.203 -12.705 2.701 1.00 93.38 201 GLU A C 1
ATOM 1501 O O . GLU A 1 201 ? -0.717 -12.537 3.805 1.00 93.38 201 GLU A O 1
ATOM 1506 N N . GLY A 1 202 ? 1.067 -13.100 2.553 1.00 94.00 202 GLY A N 1
ATOM 1507 C CA . GLY A 1 202 ? 1.951 -13.383 3.686 1.00 94.00 202 GLY A CA 1
ATOM 1508 C C . GLY A 1 202 ? 2.094 -12.186 4.625 1.00 94.00 202 GLY A C 1
ATOM 1509 O O . GLY A 1 202 ? 1.959 -12.344 5.835 1.00 94.00 202 GLY A O 1
ATOM 1510 N N . GLN A 1 203 ? 2.247 -10.978 4.075 1.00 95.12 203 GLN A N 1
ATOM 1511 C CA . GLN A 1 203 ? 2.321 -9.765 4.887 1.00 95.12 203 GLN A CA 1
ATOM 1512 C C . GLN A 1 203 ? 1.007 -9.491 5.628 1.00 95.12 203 GLN A C 1
ATOM 1514 O O . GLN A 1 203 ? 1.025 -9.081 6.783 1.00 95.12 203 GLN A O 1
ATOM 1519 N N . ILE A 1 204 ? -0.150 -9.733 5.004 1.00 95.81 204 ILE A N 1
ATOM 1520 C CA . ILE A 1 204 ? -1.443 -9.572 5.686 1.00 95.81 204 ILE A CA 1
ATOM 1521 C C . ILE A 1 204 ? -1.589 -10.567 6.840 1.00 95.81 204 ILE A C 1
ATOM 1523 O O . ILE A 1 204 ? -2.132 -10.204 7.885 1.00 95.81 204 ILE A O 1
ATOM 1527 N N . GLN A 1 205 ? -1.078 -11.792 6.703 1.00 94.56 205 GLN A N 1
ATOM 1528 C CA . GLN A 1 205 ? -1.070 -12.756 7.806 1.00 94.56 205 GLN A CA 1
ATOM 1529 C C . GLN A 1 205 ? -0.148 -12.320 8.953 1.00 94.56 205 GLN A C 1
ATOM 1531 O O . GLN A 1 205 ? -0.540 -12.430 10.117 1.00 94.56 205 GLN A O 1
ATOM 1536 N N . GLU A 1 206 ? 1.028 -11.767 8.648 1.00 94.88 206 GLU A N 1
ATOM 1537 C CA . GLU A 1 206 ? 1.941 -11.199 9.651 1.00 94.88 206 GLU A CA 1
ATOM 1538 C C . GLU A 1 206 ? 1.296 -10.024 10.405 1.00 94.88 206 GLU A C 1
ATOM 1540 O O . GLU A 1 206 ? 1.238 -10.040 11.641 1.00 94.88 206 GLU A O 1
ATOM 1545 N N . VAL A 1 207 ? 0.680 -9.082 9.679 1.00 95.19 207 VAL A N 1
ATOM 1546 C CA . VAL A 1 207 ? -0.083 -7.964 10.257 1.00 95.19 207 VAL A CA 1
ATOM 1547 C C . VAL A 1 207 ? -1.191 -8.493 11.169 1.00 95.19 207 VAL A C 1
ATOM 1549 O O . VAL A 1 207 ? -1.271 -8.103 12.335 1.00 95.19 207 VAL A O 1
ATOM 1552 N N . ARG A 1 208 ? -2.027 -9.425 10.690 1.00 95.69 208 ARG A N 1
ATOM 1553 C CA . ARG A 1 208 ? -3.103 -10.042 11.491 1.00 95.69 208 ARG A CA 1
ATOM 1554 C C . ARG A 1 208 ? -2.564 -10.737 12.744 1.00 95.69 208 ARG A C 1
ATOM 1556 O O . ARG A 1 208 ? -3.229 -10.702 13.778 1.00 95.69 208 ARG A O 1
ATOM 1563 N N . GLY A 1 209 ? -1.379 -11.342 12.679 1.00 94.81 209 GLY A N 1
ATOM 1564 C CA . GLY A 1 209 ? -0.719 -11.991 13.813 1.00 94.81 209 GLY A CA 1
ATOM 1565 C C . GLY A 1 209 ? -0.362 -11.037 14.960 1.00 94.81 209 GLY A C 1
ATOM 1566 O O . GLY A 1 209 ? -0.316 -11.467 16.112 1.00 94.81 209 GLY A O 1
ATOM 1567 N N . GLN A 1 210 ? -0.163 -9.749 14.667 1.00 94.56 210 GLN A N 1
ATOM 1568 C CA . GLN A 1 210 ? 0.185 -8.705 15.644 1.00 94.56 210 GLN A CA 1
ATOM 1569 C C . GLN A 1 210 ? -1.026 -7.914 16.166 1.00 94.56 210 GLN A C 1
ATOM 1571 O O . GLN A 1 210 ? -0.914 -7.166 17.142 1.00 94.56 210 GLN A O 1
ATOM 1576 N N . LEU A 1 211 ? -2.187 -8.049 15.525 1.00 95.31 211 LEU A N 1
ATOM 1577 C CA . LEU A 1 211 ? -3.396 -7.318 15.889 1.00 95.31 211 LEU A CA 1
ATOM 1578 C C . LEU A 1 211 ? -4.212 -8.049 16.975 1.00 95.31 211 LEU A C 1
ATOM 1580 O O . LEU A 1 211 ? -4.199 -9.278 17.038 1.00 95.31 211 LEU A O 1
ATOM 1584 N N . PRO A 1 212 ? -4.964 -7.326 17.825 1.00 94.25 212 PRO A N 1
ATOM 1585 C CA . PRO A 1 212 ? -6.010 -7.908 18.672 1.00 94.25 212 PRO A CA 1
ATOM 1586 C C . PRO A 1 212 ? -7.122 -8.572 17.859 1.00 94.25 212 PRO A C 1
ATOM 1588 O O . PRO A 1 212 ? -7.354 -8.207 16.707 1.00 94.25 212 PRO A O 1
ATOM 1591 N N . ASP A 1 213 ? -7.860 -9.497 18.476 1.00 91.25 213 ASP A N 1
ATOM 1592 C CA . ASP A 1 213 ? -8.894 -10.285 17.788 1.00 91.25 213 ASP A CA 1
ATOM 1593 C C . ASP A 1 213 ? -9.979 -9.424 17.123 1.00 91.25 213 ASP A C 1
ATOM 1595 O O . ASP A 1 213 ? -10.374 -9.708 15.993 1.00 91.25 213 ASP A O 1
ATOM 1599 N N . GLU A 1 214 ? -10.393 -8.326 17.760 1.00 91.38 214 GLU A N 1
ATO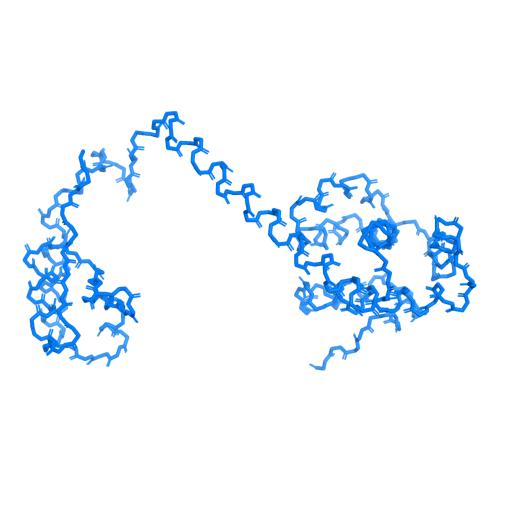M 1600 C CA . GLU A 1 214 ? -11.353 -7.367 17.190 1.00 91.38 214 GLU A CA 1
ATOM 1601 C C . GLU A 1 214 ? -10.844 -6.721 15.888 1.00 91.38 214 GLU A C 1
ATOM 1603 O O . GLU A 1 214 ? -11.600 -6.549 14.934 1.00 91.38 214 GLU A O 1
ATOM 1608 N N . MET A 1 215 ? -9.543 -6.424 15.808 1.00 95.25 215 MET A N 1
ATOM 1609 C CA . MET A 1 215 ? -8.916 -5.787 14.649 1.00 95.25 215 MET A CA 1
ATOM 1610 C C . MET A 1 215 ? -8.593 -6.801 13.548 1.00 95.25 215 MET A C 1
ATOM 1612 O O . MET A 1 215 ? -8.617 -6.453 12.368 1.00 95.25 215 MET A O 1
ATOM 1616 N N . LYS A 1 216 ? -8.341 -8.073 13.891 1.00 94.56 216 LYS A N 1
ATOM 1617 C CA . LYS A 1 216 ? -8.165 -9.148 12.895 1.00 94.56 216 LYS A CA 1
ATOM 1618 C C . LYS A 1 216 ? -9.391 -9.292 11.996 1.00 94.56 216 LYS A C 1
ATOM 1620 O O . LYS A 1 216 ? -9.246 -9.628 10.822 1.00 94.56 216 LYS A O 1
ATOM 1625 N N . ALA A 1 217 ? -10.585 -9.031 12.530 1.00 92.00 217 ALA A N 1
ATOM 1626 C CA . ALA A 1 217 ? -11.839 -9.093 11.784 1.00 92.00 217 ALA A CA 1
ATOM 1627 C C . ALA A 1 217 ? -11.990 -7.981 10.726 1.00 92.00 217 ALA A C 1
ATOM 1629 O O . ALA A 1 217 ? -12.857 -8.089 9.861 1.00 92.00 217 ALA A O 1
ATOM 1630 N N . LEU A 1 218 ? -11.155 -6.933 10.761 1.00 93.19 218 LEU A N 1
ATOM 1631 C CA . LEU A 1 218 ? -11.148 -5.875 9.741 1.00 93.19 218 LEU A CA 1
ATOM 1632 C C . LEU A 1 218 ? -10.540 -6.342 8.415 1.00 93.19 218 LEU A C 1
ATOM 1634 O O . LEU A 1 218 ? -10.861 -5.794 7.362 1.00 93.19 218 LEU A O 1
ATOM 1638 N N . PHE A 1 219 ? -9.660 -7.342 8.463 1.00 93.19 219 PHE A N 1
ATOM 1639 C CA . PHE A 1 219 ? -9.018 -7.898 7.281 1.00 93.19 219 PHE A CA 1
ATOM 1640 C C . PHE A 1 219 ? -9.786 -9.130 6.788 1.00 93.19 219 PHE A C 1
ATOM 1642 O O . PHE A 1 219 ? -10.295 -9.903 7.610 1.00 93.19 219 PHE A O 1
ATOM 1649 N N . PRO A 1 220 ? -9.845 -9.364 5.465 1.00 82.56 220 PRO A N 1
ATOM 1650 C CA . PRO A 1 220 ? -10.404 -10.599 4.934 1.00 82.56 220 PRO A CA 1
ATOM 1651 C C . PRO A 1 220 ? -9.634 -11.809 5.481 1.00 82.56 220 PRO A C 1
ATOM 1653 O O . PRO A 1 220 ? -8.434 -11.729 5.762 1.00 82.56 220 PRO A O 1
ATOM 1656 N N . ILE A 1 221 ? -10.341 -12.922 5.675 1.00 71.94 221 ILE A N 1
ATOM 1657 C CA . ILE A 1 221 ? -9.715 -14.208 5.984 1.00 71.94 221 ILE A CA 1
ATOM 1658 C C . ILE A 1 221 ? -9.194 -14.742 4.654 1.00 71.94 221 ILE A C 1
ATOM 1660 O O . ILE A 1 221 ? -9.979 -15.186 3.819 1.00 71.94 221 ILE A O 1
ATOM 1664 N N . THR A 1 222 ? -7.893 -14.618 4.426 1.00 59.84 222 THR A N 1
ATOM 1665 C CA . THR A 1 222 ? -7.230 -15.244 3.281 1.00 59.84 222 THR A CA 1
ATOM 1666 C C . THR A 1 222 ? -7.199 -16.761 3.498 1.00 59.84 222 THR A C 1
ATOM 1668 O O . THR A 1 222 ? -6.978 -17.206 4.630 1.00 59.84 222 THR A O 1
ATOM 1671 N N . ALA A 1 223 ? -7.565 -17.517 2.459 1.00 46.00 223 ALA A N 1
ATOM 1672 C CA . ALA A 1 223 ? -7.850 -18.954 2.502 1.00 46.00 223 ALA A CA 1
ATOM 1673 C C . ALA A 1 223 ? -6.614 -19.806 2.210 1.00 46.00 223 ALA A C 1
ATOM 1675 O O . ALA A 1 223 ? -5.883 -19.447 1.266 1.00 46.00 223 ALA A O 1
#

Sequence (223 aa):
MSEEVVTSEISADLDQVVGLMQQHGIRRIPLSRPVGLVTFDDLVVDSSLSLETLRGIVTAQLEVEAPHKPAGMLHPSAGMTAQSRTRALMRAKARAEATYGRMLQAMADATGLERNSAERALLIACCMLCRRLAPGEAQHLIAQLPSLLQQQLDQCADGPDRAVSTEAIEDKLSRSLGLAPESASEILRAICRVIAENVSEGQIQEVRGQLPDEMKALFPITA

Radius of gyration: 25.74 Å; chains: 1; bounding box: 59×42×64 Å